Protein AF-0000000077902005 (afdb_homodimer)

Nearest PDB structures (foldseek):
  4v29-assembly1_B  TM=3.901E-01  e=1.962E+00  Arabidopsis thaliana
  5a4x-assembly1_A  TM=3.551E-01  e=2.544E+00  Arabidopsis thaliana
  5a50-assembly1_B  TM=3.238E-01  e=3.855E+00  Arabidopsis thaliana
  5a4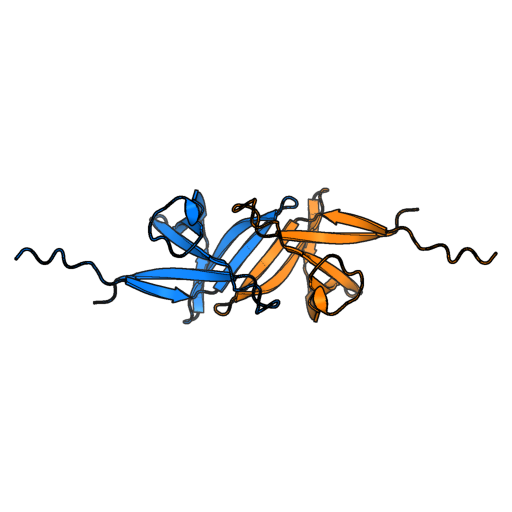x-assembly2_B  TM=3.303E-01  e=6.152E+00  Arabidopsis thaliana
  6wdt-assembly1_H  TM=2.778E-01  e=6.480E+00  Homo sapiens

Solvent-accessible surface area (backbone atoms only — not comparable to full-atom values): 10413 Å² total; per-residue (Å²): 132,83,71,75,71,69,75,45,61,40,80,43,56,22,25,36,35,29,37,28,36,50,82,5,44,68,44,73,42,30,42,30,44,89,86,65,55,68,44,60,41,79,38,78,77,46,77,45,49,27,91,73,39,87,91,42,86,24,31,36,32,34,29,27,44,92,87,37,82,43,65,41,31,39,26,74,44,57,84,88,42,76,70,28,66,29,31,34,31,36,73,40,81,50,132,131,82,71,75,71,69,75,45,61,42,81,44,56,23,25,36,35,28,36,28,35,50,84,5,45,68,44,75,43,31,42,31,42,89,88,64,56,67,45,62,41,78,40,77,76,45,77,43,51,27,91,74,40,88,91,42,86,24,31,36,33,34,31,26,44,92,87,36,82,43,66,39,31,39,27,74,41,57,83,87,42,77,71,29,66,29,31,35,31,35,74,40,80,50,132

Sequence (190 aa):
MNRNCRRKTEKVYVKVNSDFDATGYMQPRQITWGDGRTYPIEQVRDFRPANTIADMPGDCYTVMVKGQERHLFFEHSDPRFPSRFGRWFVEVETKMNRNCRRKTEKVYVKVNSDFDATGYMQPRQITWGDGRTYPIEQVRDFRPANTIADMPGDCYTVMVKGQERHLFFEHSDPRFPSRFGRWFVEVETK

Organism: NCBI:txid853

Structure (mmCIF, N/CA/C/O backbone):
data_AF-0000000077902005-model_v1
#
loop_
_entity.id
_entity.type
_entity.pdbx_description
1 polymer 'Minor capsid protein'
#
loop_
_atom_site.group_PDB
_atom_site.id
_atom_site.type_symbol
_atom_site.label_atom_id
_atom_site.label_alt_id
_atom_site.label_comp_id
_atom_site.label_asym_id
_atom_site.label_entity_id
_atom_site.label_seq_id
_atom_site.pdbx_PDB_ins_code
_atom_site.Cartn_x
_atom_site.Cartn_y
_atom_site.Cartn_z
_atom_site.occupancy
_atom_site.B_iso_or_equiv
_atom_site.auth_seq_id
_atom_site.auth_comp_id
_atom_site.auth_asym_id
_atom_site.auth_atom_id
_atom_site.pdbx_PDB_model_num
ATOM 1 N N . MET A 1 1 ? 8.688 40.969 19.906 1 39.03 1 MET A N 1
ATOM 2 C CA . MET A 1 1 ? 9.07 39.625 19.562 1 39.03 1 MET A CA 1
ATOM 3 C C . MET A 1 1 ? 7.852 38.812 19.125 1 39.03 1 MET A C 1
ATOM 5 O O . MET A 1 1 ? 7 38.469 19.953 1 39.03 1 MET A O 1
ATOM 9 N N . ASN A 1 2 ? 7.184 39.094 18.062 1 37.53 2 ASN A N 1
ATOM 10 C CA . ASN A 1 2 ? 6.082 38.344 17.469 1 37.53 2 ASN A CA 1
ATOM 11 C C . ASN A 1 2 ? 6.402 36.875 17.344 1 37.53 2 ASN A C 1
ATOM 13 O O . ASN A 1 2 ? 7.262 36.469 16.547 1 37.53 2 ASN A O 1
ATOM 17 N N . ARG A 1 3 ? 6.461 36.094 18.406 1 40.03 3 ARG A N 1
ATOM 18 C CA . ARG A 1 3 ? 6.594 34.625 18.344 1 40.03 3 ARG A CA 1
ATOM 19 C C . ARG A 1 3 ? 5.652 34.031 17.312 1 40.03 3 ARG A C 1
ATOM 21 O O . ARG A 1 3 ? 4.43 34.125 17.453 1 40.03 3 ARG A O 1
ATOM 28 N N . ASN A 1 4 ? 5.91 34.219 16.031 1 48.5 4 ASN A N 1
ATOM 29 C CA . ASN A 1 4 ? 5.273 33.312 15.086 1 48.5 4 ASN A CA 1
ATOM 30 C C . ASN A 1 4 ? 5.098 31.922 15.695 1 48.5 4 ASN A C 1
ATOM 32 O O . ASN A 1 4 ? 6.078 31.203 15.914 1 48.5 4 ASN A O 1
ATOM 36 N N . CYS A 1 5 ? 4.234 31.828 16.75 1 50.34 5 CYS A N 1
ATOM 37 C CA . CYS A 1 5 ? 3.906 30.578 17.406 1 50.34 5 CYS A CA 1
ATOM 38 C C . CYS A 1 5 ? 3.865 29.422 16.406 1 50.34 5 CYS A C 1
ATOM 40 O O . CYS A 1 5 ? 2.928 29.328 15.609 1 50.34 5 CYS A O 1
ATOM 42 N N . ARG A 1 6 ? 5.031 29.062 15.844 1 56.34 6 ARG A N 1
ATOM 43 C CA . ARG A 1 6 ? 5.051 27.875 15.008 1 56.34 6 ARG A CA 1
ATOM 44 C C . ARG A 1 6 ? 4.18 26.766 15.609 1 56.34 6 ARG A C 1
ATOM 46 O O . ARG A 1 6 ? 4.395 26.359 16.75 1 56.34 6 ARG A O 1
ATOM 53 N N . ARG A 1 7 ? 2.936 26.766 15.297 1 71.5 7 ARG A N 1
ATOM 54 C CA . ARG A 1 7 ? 2.072 25.656 15.695 1 71.5 7 ARG A CA 1
ATOM 55 C C . ARG A 1 7 ? 2.814 24.328 15.609 1 71.5 7 ARG A C 1
ATOM 57 O O . ARG A 1 7 ? 3.346 23.969 14.555 1 71.5 7 ARG A O 1
ATOM 64 N N . LYS A 1 8 ? 3.293 23.938 16.859 1 83.81 8 LYS A N 1
ATOM 65 C CA . LYS A 1 8 ? 3.982 22.656 16.922 1 83.81 8 LYS A CA 1
ATOM 66 C C . LYS A 1 8 ? 3.068 21.516 16.469 1 83.81 8 LYS A C 1
ATOM 68 O O . LYS A 1 8 ? 1.912 21.438 16.891 1 83.81 8 LYS A O 1
ATOM 73 N N . THR A 1 9 ? 3.365 20.891 15.477 1 87.44 9 THR A N 1
ATOM 74 C CA . THR A 1 9 ? 2.605 19.75 15 1 87.44 9 THR A CA 1
ATOM 75 C C . THR A 1 9 ? 3.311 18.438 15.367 1 87.44 9 THR A C 1
ATOM 77 O O . THR A 1 9 ? 4.52 18.438 15.609 1 87.44 9 THR A O 1
ATOM 80 N N . GLU A 1 10 ? 2.494 17.438 15.695 1 92.19 10 GLU A N 1
ATOM 81 C CA . GLU A 1 10 ? 3.004 16.094 15.945 1 92.19 10 GLU A CA 1
ATOM 82 C C . GLU A 1 10 ? 2.482 15.102 14.898 1 92.19 10 GLU A C 1
ATOM 84 O O . GLU A 1 10 ? 1.345 15.219 14.445 1 92.19 10 GLU A O 1
ATOM 89 N N . LYS A 1 11 ? 3.381 14.211 14.602 1 93.06 11 LYS A N 1
ATOM 90 C CA . LYS A 1 11 ? 2.988 13.141 13.695 1 93.06 11 LYS A CA 1
ATOM 91 C C . LYS A 1 11 ? 2.15 12.086 14.414 1 93.06 11 LYS A C 1
ATOM 93 O O . LYS A 1 11 ? 2.518 11.633 15.5 1 93.06 11 LYS A O 1
ATOM 98 N N . VAL A 1 12 ? 1.019 11.789 13.875 1 95.94 12 VAL A N 1
ATOM 99 C CA . VAL A 1 12 ? 0.218 10.656 14.336 1 95.94 12 VAL A CA 1
ATOM 100 C C . VAL A 1 12 ? 0.141 9.594 13.25 1 95.94 12 VAL A C 1
ATOM 102 O O . VAL A 1 12 ? -0.451 9.82 12.188 1 95.94 12 VAL A O 1
ATOM 105 N N . TYR A 1 13 ? 0.76 8.445 13.555 1 96.56 13 TYR A N 1
ATOM 106 C CA . TYR A 1 13 ? 0.729 7.34 12.609 1 96.56 13 TYR A CA 1
ATOM 107 C C . TYR A 1 13 ? -0.628 6.645 12.625 1 96.56 13 TYR A C 1
ATOM 109 O O . TYR A 1 13 ? -1.185 6.379 13.688 1 96.56 13 TYR A O 1
ATOM 117 N N . VAL A 1 14 ? -1.132 6.363 11.453 1 98.38 14 VAL A N 1
ATOM 118 C CA . VAL A 1 14 ? -2.494 5.859 11.312 1 98.38 14 VAL A CA 1
ATOM 119 C C . VAL A 1 14 ? -2.5 4.645 10.383 1 98.38 14 VAL A C 1
ATOM 121 O O . VAL A 1 14 ? -1.581 4.461 9.586 1 98.38 14 VAL A O 1
ATOM 124 N N . LYS A 1 15 ? -3.457 3.807 10.562 1 98.56 15 LYS A N 1
ATOM 125 C CA . LYS A 1 15 ? -3.756 2.754 9.602 1 98.56 15 LYS A CA 1
ATOM 126 C C . LYS A 1 15 ? -4.453 3.32 8.367 1 98.56 15 LYS A C 1
ATOM 128 O O . LYS A 1 15 ? -5.371 4.133 8.484 1 98.56 15 LYS A O 1
ATOM 133 N N . VAL A 1 16 ? -4.039 2.9 7.176 1 98.69 16 VAL A N 1
ATOM 134 C CA . VAL A 1 16 ? -4.664 3.373 5.945 1 98.69 16 VAL A CA 1
ATOM 135 C C . VAL A 1 16 ? -4.918 2.195 5.008 1 98.69 16 VAL A C 1
ATOM 137 O O . VAL A 1 16 ? -4.023 1.382 4.766 1 98.69 16 VAL A O 1
ATOM 140 N N . ASN A 1 17 ? -6.176 2.061 4.582 1 98.75 17 ASN A N 1
ATOM 141 C CA . ASN A 1 17 ? -6.52 1.206 3.453 1 98.75 17 ASN A CA 1
ATOM 142 C C . ASN A 1 17 ? -6.199 1.881 2.123 1 98.75 17 ASN A C 1
ATOM 144 O O . ASN A 1 17 ? -6.555 3.041 1.909 1 98.75 17 ASN A O 1
ATOM 148 N N . SER A 1 18 ? -5.547 1.181 1.231 1 98.06 18 SER A N 1
ATOM 149 C CA . SER A 1 18 ? -5.082 1.794 -0.009 1 98.06 18 SER A CA 1
ATOM 150 C C . SER A 1 18 ? -5.223 0.835 -1.187 1 98.06 18 SER A C 1
ATOM 152 O O . SER A 1 18 ? -5.039 -0.374 -1.034 1 98.06 18 SER A O 1
ATOM 154 N N . ASP A 1 19 ? -5.414 1.369 -2.389 1 97.5 19 ASP A N 1
ATOM 155 C CA . ASP A 1 19 ? -5.375 0.625 -3.645 1 97.5 19 ASP A CA 1
ATOM 156 C C . ASP A 1 19 ? -4.043 0.834 -4.363 1 97.5 19 ASP A C 1
ATOM 158 O O . ASP A 1 19 ? -3.555 1.962 -4.461 1 97.5 19 ASP A O 1
ATOM 162 N N . PHE A 1 20 ? -3.463 -0.222 -4.797 1 96.56 20 PHE A N 1
ATOM 163 C CA . PHE A 1 20 ? -2.424 -0.198 -5.82 1 96.56 20 PHE A CA 1
ATOM 164 C C . PHE A 1 20 ? -2.986 -0.618 -7.172 1 96.56 20 PHE A C 1
ATOM 166 O O . PHE A 1 20 ? -3.506 -1.726 -7.316 1 96.56 20 PHE A O 1
ATOM 173 N N . ASP A 1 21 ? -2.811 0.227 -8.094 1 96.19 21 ASP A N 1
ATOM 174 C CA . ASP A 1 21 ? -3.205 -0.256 -9.406 1 96.19 21 ASP A CA 1
ATOM 175 C C . ASP A 1 21 ? -2.08 -1.058 -10.062 1 96.19 21 ASP A C 1
ATOM 177 O O . ASP A 1 21 ? -1.025 -1.259 -9.453 1 96.19 21 ASP A O 1
ATOM 181 N N . ALA A 1 22 ? -2.326 -1.5 -11.219 1 95.38 22 ALA A N 1
ATOM 182 C CA . ALA A 1 22 ? -1.374 -2.414 -11.844 1 95.38 22 ALA A CA 1
ATOM 183 C C . ALA A 1 22 ? -0.061 -1.706 -12.164 1 95.38 22 ALA A C 1
ATOM 185 O O . ALA A 1 22 ? 0.958 -2.355 -12.414 1 95.38 22 ALA A O 1
ATOM 186 N N . THR A 1 23 ? -0.046 -0.377 -12.211 1 90.81 23 THR A N 1
ATOM 187 C CA . THR A 1 23 ? 1.171 0.372 -12.5 1 90.81 23 THR A CA 1
ATOM 188 C C . THR A 1 23 ? 1.936 0.687 -11.219 1 90.81 23 THR A C 1
ATOM 190 O O . THR A 1 23 ? 3.082 1.139 -11.273 1 90.81 23 THR A O 1
ATOM 193 N N . GLY A 1 24 ? 1.27 0.459 -10.078 1 91.12 24 GLY A N 1
ATOM 194 C CA . GLY A 1 24 ? 1.926 0.735 -8.812 1 91.12 24 GLY A CA 1
ATOM 195 C C . GLY A 1 24 ? 1.512 2.061 -8.203 1 91.12 24 GLY A C 1
ATOM 196 O O . GLY A 1 24 ? 2.037 2.463 -7.16 1 91.12 24 GLY A O 1
ATOM 197 N N . TYR A 1 25 ? 0.639 2.771 -8.93 1 90.31 25 TYR A N 1
ATOM 198 C CA . TYR A 1 25 ? 0.088 3.982 -8.328 1 90.31 25 TYR A CA 1
ATOM 199 C C . TYR A 1 25 ? -0.752 3.648 -7.102 1 90.31 25 TYR A C 1
ATOM 201 O O . TYR A 1 25 ? -1.607 2.762 -7.152 1 90.31 25 TYR A O 1
ATOM 209 N N . MET A 1 26 ? -0.43 4.277 -6.008 1 93.94 26 MET A N 1
ATOM 210 C CA . MET A 1 26 ? -1.084 4.051 -4.719 1 93.94 26 MET A CA 1
ATOM 211 C C . MET A 1 26 ? -2.137 5.117 -4.445 1 93.94 26 MET A C 1
ATOM 213 O O . MET A 1 26 ? -1.864 6.312 -4.586 1 93.94 26 MET A O 1
ATOM 217 N N . GLN A 1 27 ? -3.352 4.68 -4.078 1 96 27 GLN A N 1
ATOM 218 C CA . GLN A 1 27 ? -4.441 5.586 -3.732 1 96 27 GLN A CA 1
ATOM 219 C C . GLN A 1 27 ? -5.043 5.23 -2.373 1 96 27 GLN A C 1
ATOM 221 O O . GLN A 1 27 ? -5.723 4.215 -2.234 1 96 27 GLN A O 1
ATOM 226 N N . PRO A 1 28 ? -4.844 6.066 -1.375 1 97.94 28 PRO A N 1
ATOM 227 C CA . PRO A 1 28 ? -5.492 5.809 -0.087 1 97.94 28 PRO A CA 1
ATOM 228 C C . PRO A 1 28 ? -7.012 5.934 -0.154 1 97.94 28 PRO A C 1
ATOM 230 O O . PRO A 1 28 ? -7.531 6.789 -0.876 1 97.94 28 PRO A O 1
ATOM 233 N N . ARG A 1 29 ? -7.715 5.102 0.684 1 98.62 29 ARG A N 1
ATOM 234 C CA . ARG A 1 29 ? -9.172 5.027 0.578 1 98.62 29 ARG A CA 1
ATOM 235 C C . ARG A 1 29 ? -9.828 5.25 1.935 1 98.62 29 ARG A C 1
ATOM 237 O O . ARG A 1 29 ? -10.977 5.699 2.008 1 98.62 29 ARG A O 1
ATOM 244 N N . GLN A 1 30 ? -9.148 4.93 2.982 1 98.75 30 GLN A N 1
ATOM 245 C CA . GLN A 1 30 ? -9.727 5.008 4.32 1 98.75 30 GLN A CA 1
ATOM 246 C C . GLN A 1 30 ? -8.641 5.176 5.379 1 98.75 30 GLN A C 1
ATOM 248 O O . GLN A 1 30 ? -7.594 4.531 5.309 1 98.75 30 GLN A O 1
ATOM 253 N N . ILE A 1 31 ? -8.914 5.953 6.367 1 98.69 31 ILE A N 1
ATOM 254 C CA . ILE A 1 31 ? -8.008 6.191 7.484 1 98.69 31 ILE A CA 1
ATOM 255 C C . ILE A 1 31 ? -8.609 5.633 8.773 1 98.69 31 ILE A C 1
ATOM 257 O O . ILE A 1 31 ? -9.789 5.852 9.055 1 98.69 31 ILE A O 1
ATOM 261 N N . THR A 1 32 ? -7.871 4.949 9.539 1 98.62 32 THR A N 1
ATOM 262 C CA . THR A 1 32 ? -8.25 4.484 10.867 1 98.62 32 THR A CA 1
ATOM 263 C C . THR A 1 32 ? -7.246 4.945 11.914 1 98.62 32 THR A C 1
ATOM 265 O O . THR A 1 32 ? -6.055 4.637 11.812 1 98.62 32 THR A O 1
ATOM 268 N N . TRP A 1 33 ? -7.734 5.621 12.891 1 97.38 33 TRP A N 1
ATOM 269 C CA . TRP A 1 33 ? -6.891 6.121 13.969 1 97.38 33 TRP A CA 1
ATOM 270 C C . TRP A 1 33 ? -6.688 5.051 15.039 1 97.38 33 TRP A C 1
ATOM 272 O O . TRP A 1 33 ? -7.402 4.047 15.062 1 97.38 33 TRP A O 1
ATOM 282 N N . GLY A 1 34 ? -5.688 5.281 15.875 1 96.06 34 GLY A N 1
ATOM 283 C CA . GLY A 1 34 ? -5.352 4.34 16.938 1 96.06 34 GLY A CA 1
ATOM 284 C C . GLY A 1 34 ? -6.508 4.059 17.875 1 96.06 34 GLY A C 1
ATOM 285 O O . GLY A 1 34 ? -6.582 2.98 18.469 1 96.06 34 GLY A O 1
ATOM 286 N N . ASP A 1 35 ? -7.398 4.988 17.969 1 96.12 35 ASP A N 1
ATOM 287 C CA . ASP A 1 35 ? -8.531 4.805 18.875 1 96.12 35 ASP A CA 1
ATOM 288 C C . ASP A 1 35 ? -9.68 4.078 18.172 1 96.12 35 ASP A C 1
ATOM 290 O O . ASP A 1 35 ? -10.75 3.908 18.766 1 96.12 35 ASP A O 1
ATOM 294 N N . GLY A 1 36 ? -9.508 3.721 16.938 1 95.75 36 GLY A N 1
ATOM 295 C CA . GLY A 1 36 ? -10.492 2.916 16.234 1 95.75 36 GLY A CA 1
ATOM 296 C C . GLY A 1 36 ? -11.391 3.734 15.328 1 95.75 36 GLY A C 1
ATOM 297 O O . GLY A 1 36 ? -12.141 3.18 14.516 1 95.75 36 GLY A O 1
ATOM 298 N N . ARG A 1 37 ? -11.367 5.094 15.422 1 97 37 ARG A N 1
ATOM 299 C CA . ARG A 1 37 ? -12.148 5.918 14.5 1 97 37 ARG A CA 1
ATOM 300 C C . ARG A 1 37 ? -11.703 5.695 13.055 1 97 37 ARG A C 1
ATOM 302 O O . ARG A 1 37 ? -10.508 5.641 12.766 1 97 37 ARG A O 1
ATOM 309 N N . THR A 1 38 ? -12.625 5.523 12.234 1 98.12 38 THR A N 1
ATOM 310 C CA . THR A 1 38 ? -12.352 5.27 10.82 1 98.12 38 THR A CA 1
ATOM 311 C C . THR A 1 38 ? -13.109 6.258 9.938 1 98.12 38 THR A C 1
ATOM 313 O O . THR A 1 38 ? -14.289 6.539 10.188 1 98.12 38 THR A O 1
ATOM 316 N N . TYR A 1 39 ? -12.492 6.754 8.922 1 98.38 39 TYR A N 1
ATOM 317 C CA . TYR A 1 39 ? -13.094 7.707 7.992 1 98.38 39 TYR A CA 1
ATOM 318 C C . TYR A 1 39 ? -12.773 7.34 6.551 1 98.38 39 TYR A C 1
ATOM 320 O O . TYR A 1 39 ? -11.609 7.133 6.203 1 98.38 39 TYR A O 1
ATOM 328 N N . PRO A 1 40 ? -13.781 7.297 5.75 1 98.56 40 PRO A N 1
ATOM 329 C CA . PRO A 1 40 ? -13.5 7.16 4.32 1 98.56 40 PRO A CA 1
ATOM 330 C C . PRO A 1 40 ? -12.852 8.406 3.725 1 98.56 40 PRO A C 1
ATOM 332 O O . PRO A 1 40 ? -13.141 9.523 4.152 1 98.56 40 PRO A O 1
ATOM 335 N N . ILE A 1 41 ? -11.93 8.188 2.822 1 98.56 41 ILE A N 1
ATOM 336 C CA . ILE A 1 41 ? -11.422 9.266 1.983 1 98.56 41 ILE A CA 1
ATOM 337 C C . ILE A 1 41 ? -12.32 9.438 0.761 1 98.56 41 ILE A C 1
ATOM 339 O O . ILE A 1 41 ? -12.336 8.586 -0.132 1 98.56 41 ILE A O 1
ATOM 343 N N . GLU A 1 42 ? -12.984 10.461 0.768 1 98.31 42 GLU A N 1
ATOM 344 C CA . GLU A 1 42 ? -13.977 10.688 -0.285 1 98.31 42 GLU A CA 1
ATOM 345 C C . GLU A 1 42 ? -13.297 10.93 -1.631 1 98.31 42 GLU A C 1
ATOM 347 O O . GLU A 1 42 ? -13.805 10.516 -2.672 1 98.31 42 GLU A O 1
ATOM 352 N N . GLN A 1 43 ? -12.203 11.68 -1.562 1 97.69 43 GLN A N 1
ATOM 353 C CA . GLN A 1 43 ? -11.469 12.031 -2.771 1 97.69 43 GLN A CA 1
ATOM 354 C C . GLN A 1 43 ? -9.992 12.281 -2.465 1 97.69 43 GLN A C 1
ATOM 356 O O . GLN A 1 43 ? -9.664 12.906 -1.452 1 97.69 43 GLN A O 1
ATOM 361 N N . VAL A 1 44 ? -9.102 11.734 -3.326 1 97.06 44 VAL A N 1
ATOM 362 C CA . VAL A 1 44 ? -7.711 12.195 -3.359 1 97.06 44 VAL A CA 1
ATOM 363 C C . VAL A 1 44 ? -7.574 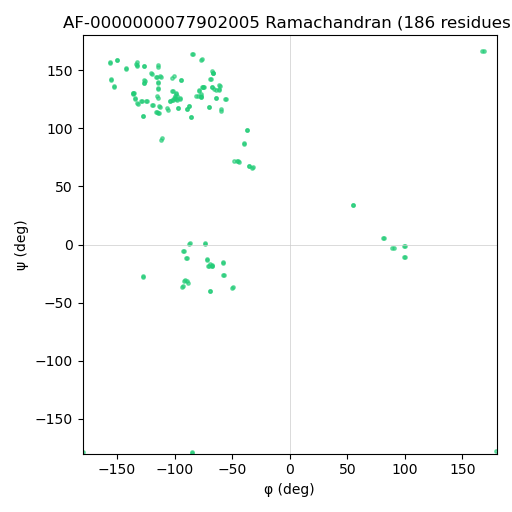13.352 -4.344 1 97.06 44 VAL A C 1
ATOM 365 O O . VAL A 1 44 ? -7.691 13.164 -5.559 1 97.06 44 VAL A O 1
ATOM 368 N N . ARG A 1 45 ? -7.238 14.484 -3.9 1 96.44 45 ARG A N 1
ATOM 369 C CA . ARG A 1 45 ? -7.27 15.695 -4.711 1 96.44 45 ARG A CA 1
ATOM 370 C C . ARG A 1 45 ? -5.922 15.953 -5.375 1 96.44 45 ARG A C 1
ATOM 372 O O . ARG A 1 45 ? -5.859 16.484 -6.484 1 96.44 45 ARG A O 1
ATOM 379 N N . ASP A 1 46 ? -4.887 15.648 -4.691 1 93.5 46 ASP A N 1
ATOM 380 C CA . ASP A 1 46 ? -3.549 15.969 -5.18 1 93.5 46 ASP A CA 1
ATOM 381 C C . ASP A 1 46 ? -2.504 15.047 -4.555 1 93.5 46 ASP A C 1
ATOM 383 O O . ASP A 1 46 ? -2.756 14.422 -3.523 1 93.5 46 ASP A O 1
ATOM 387 N N . PHE A 1 47 ? -1.443 14.938 -5.215 1 91.94 47 PHE A N 1
ATOM 388 C CA . PHE A 1 47 ? -0.282 14.18 -4.758 1 91.94 47 PHE A CA 1
ATOM 389 C C . PHE A 1 47 ? 1.004 14.961 -5.016 1 91.94 47 PHE A C 1
ATOM 391 O O . PHE A 1 47 ? 1.232 15.438 -6.129 1 91.94 47 PHE A O 1
ATOM 398 N N . ARG A 1 48 ? 1.862 15.102 -3.994 1 88.81 48 ARG A N 1
ATOM 399 C CA . ARG A 1 48 ? 3.166 15.742 -4.117 1 88.81 48 ARG A CA 1
ATOM 400 C C . ARG A 1 48 ? 4.258 14.891 -3.477 1 88.81 48 ARG A C 1
ATOM 402 O O . ARG A 1 48 ? 4.234 14.648 -2.27 1 88.81 48 ARG A O 1
ATOM 409 N N . PRO A 1 49 ? 5.203 14.539 -4.27 1 85 49 PRO A N 1
ATOM 410 C CA . PRO A 1 49 ? 6.305 13.766 -3.699 1 85 49 PRO A CA 1
ATOM 411 C C . PRO A 1 49 ? 7.141 14.57 -2.709 1 85 49 PRO A C 1
ATOM 413 O O . PRO A 1 49 ? 7.188 15.805 -2.793 1 85 49 PRO A O 1
ATOM 416 N N . ALA A 1 50 ? 7.703 13.914 -1.674 1 75.56 50 ALA A N 1
ATOM 417 C CA . ALA A 1 50 ? 8.516 14.516 -0.62 1 75.56 50 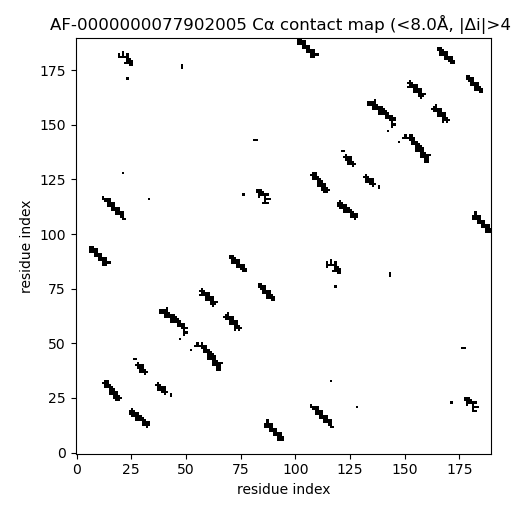ALA A CA 1
ATOM 418 C C . ALA A 1 50 ? 9.609 15.398 -1.209 1 75.56 50 ALA A C 1
ATOM 420 O O . ALA A 1 50 ? 9.938 16.453 -0.644 1 75.56 50 ALA A O 1
ATOM 421 N N . ASN A 1 51 ? 10.18 15.023 -2.312 1 70.06 51 ASN A N 1
ATOM 422 C CA . ASN A 1 51 ? 11.312 15.773 -2.852 1 70.06 51 ASN A CA 1
ATOM 423 C C . ASN A 1 51 ? 10.875 17.109 -3.424 1 70.06 51 ASN A C 1
ATOM 425 O O . ASN A 1 51 ? 11.703 17.969 -3.73 1 70.06 51 ASN A O 1
ATOM 429 N N . THR A 1 52 ? 9.609 17.266 -3.588 1 67.62 52 THR A N 1
ATOM 430 C CA . THR A 1 52 ? 9.133 18.5 -4.211 1 67.62 52 THR A CA 1
ATOM 431 C C . THR A 1 52 ? 8.836 19.562 -3.158 1 67.62 52 THR A C 1
ATOM 433 O O . THR A 1 52 ? 8.852 20.75 -3.453 1 67.62 52 THR A O 1
ATOM 436 N N . ILE A 1 53 ? 8.445 19.203 -2.016 1 59.78 53 ILE A N 1
ATOM 437 C CA . ILE A 1 53 ? 8.102 20.172 -0.978 1 59.78 53 ILE A CA 1
ATOM 438 C C . ILE A 1 53 ? 9.188 20.188 0.095 1 59.78 53 ILE A C 1
ATOM 440 O O . ILE A 1 53 ? 9.469 19.156 0.719 1 59.78 53 ILE A O 1
ATOM 444 N N . ALA A 1 54 ? 9.766 21.328 0.188 1 62.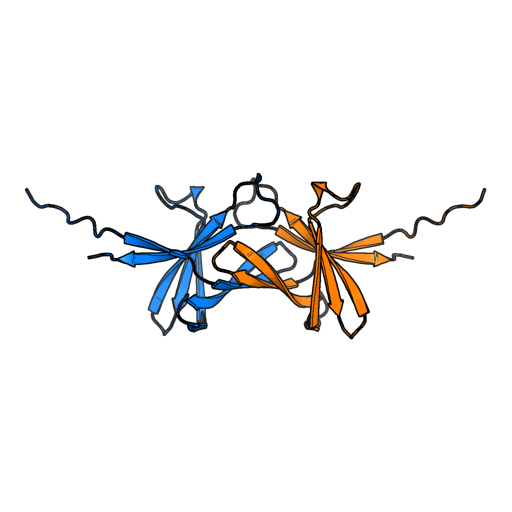09 54 ALA A N 1
ATOM 445 C CA . ALA A 1 54 ? 10.75 21.5 1.248 1 62.09 54 ALA A CA 1
ATOM 446 C C . ALA A 1 54 ? 10.156 21.188 2.615 1 62.09 54 ALA A C 1
ATOM 448 O O . ALA A 1 54 ? 8.992 21.5 2.879 1 62.09 54 ALA A O 1
ATOM 449 N N . ASP A 1 55 ? 10.805 20.25 3.373 1 62.22 55 ASP A N 1
ATOM 450 C CA . ASP A 1 55 ? 10.5 20.031 4.781 1 62.22 55 ASP A CA 1
ATOM 451 C C . ASP A 1 55 ? 9.406 18.969 4.945 1 62.22 55 ASP A C 1
ATOM 453 O O . ASP A 1 55 ? 8.852 18.812 6.035 1 62.22 55 ASP A O 1
ATOM 457 N N . MET A 1 56 ? 8.945 18.547 3.719 1 62.72 56 MET A N 1
ATOM 458 C CA . MET A 1 56 ? 7.906 17.531 3.912 1 62.72 56 MET A CA 1
ATOM 459 C C . MET A 1 56 ? 8.516 16.172 4.219 1 62.72 56 MET A C 1
ATOM 461 O O . MET A 1 56 ? 9.438 15.734 3.523 1 62.72 56 MET A O 1
ATOM 465 N N . PRO A 1 57 ? 8.039 15.648 5.258 1 67.75 57 PRO A N 1
ATOM 466 C CA . PRO A 1 57 ? 8.648 14.43 5.789 1 67.75 57 PRO A CA 1
ATOM 467 C C . PRO A 1 57 ? 8.336 13.195 4.945 1 67.75 57 PRO A C 1
ATOM 469 O O . PRO A 1 57 ? 8.852 12.109 5.215 1 67.75 57 PRO A O 1
ATOM 472 N N . GLY A 1 58 ? 7.562 13.375 3.83 1 81.06 58 GLY A N 1
ATOM 473 C CA . GLY A 1 58 ? 7.141 12.258 2.996 1 81.06 58 GLY A CA 1
ATOM 474 C C . GLY A 1 58 ? 6.266 12.688 1.832 1 81.06 58 GLY A C 1
ATOM 475 O O . GLY A 1 58 ? 6.137 13.875 1.546 1 81.06 58 GLY A O 1
ATOM 476 N N . ASP A 1 59 ? 5.836 11.734 1.089 1 90.5 59 ASP A N 1
ATOM 477 C CA . ASP A 1 59 ? 4.855 12.023 0.044 1 90.5 59 ASP A CA 1
ATOM 478 C C . ASP A 1 59 ? 3.568 12.586 0.639 1 90.5 59 ASP A C 1
ATOM 480 O O . ASP A 1 59 ? 3.096 12.109 1.672 1 90.5 59 ASP A O 1
ATOM 484 N N . CYS A 1 60 ? 3.062 13.562 0.038 1 93.06 60 CYS A N 1
ATOM 485 C CA . CYS A 1 60 ? 1.891 14.25 0.572 1 93.06 60 CYS A CA 1
ATOM 486 C C . CYS A 1 60 ? 0.678 14.039 -0.327 1 93.06 60 CYS A C 1
ATOM 488 O O . CYS A 1 60 ? 0.703 14.398 -1.505 1 93.06 60 CYS A O 1
ATOM 490 N N . TYR A 1 61 ? -0.336 13.43 0.206 1 94.56 61 TYR A N 1
ATOM 491 C CA . TYR A 1 61 ? -1.645 13.336 -0.433 1 94.56 61 TYR A CA 1
ATOM 492 C C . TYR A 1 61 ? -2.604 14.375 0.136 1 94.56 61 TYR A C 1
ATOM 494 O O . TYR A 1 61 ? -2.787 14.461 1.353 1 94.56 61 TYR A O 1
ATOM 502 N N . THR A 1 62 ? -3.16 15.133 -0.696 1 96.25 62 THR A N 1
ATOM 503 C CA . THR A 1 62 ? -4.293 15.961 -0.293 1 96.25 62 THR A CA 1
ATOM 504 C C . THR A 1 62 ? -5.605 15.203 -0.45 1 96.25 62 THR A C 1
ATOM 506 O O . THR A 1 62 ? -5.957 14.789 -1.556 1 96.25 62 THR A O 1
ATOM 509 N N . VAL A 1 63 ? -6.277 15.047 0.668 1 97.88 63 VAL A N 1
ATOM 510 C CA . VAL A 1 63 ? -7.457 14.195 0.637 1 97.88 63 VAL A CA 1
ATOM 511 C C . VAL A 1 63 ? -8.656 14.945 1.202 1 97.88 63 VAL A C 1
ATOM 513 O O . VAL A 1 63 ? -8.5 15.891 1.985 1 97.88 63 VAL A O 1
ATOM 516 N N . MET A 1 64 ? -9.859 14.516 0.721 1 98.19 64 MET A N 1
ATOM 517 C CA . MET A 1 64 ? -11.117 14.977 1.301 1 98.19 64 MET A CA 1
ATOM 518 C C . MET A 1 64 ? -11.656 13.969 2.312 1 98.19 64 MET A C 1
ATOM 520 O O . MET A 1 64 ? -11.945 12.828 1.96 1 98.19 64 MET A O 1
ATOM 524 N N . VAL A 1 65 ? -11.75 14.406 3.531 1 97.5 65 VAL A N 1
ATOM 525 C CA . VAL A 1 65 ? -12.305 13.617 4.625 1 97.5 65 VAL A CA 1
ATOM 526 C C . VAL A 1 65 ? -13.375 14.422 5.352 1 97.5 65 VAL A C 1
ATOM 528 O O . VAL A 1 65 ? -13.125 15.539 5.805 1 97.5 65 VAL A O 1
ATOM 531 N N . LYS A 1 66 ? -14.562 13.867 5.43 1 97.06 66 LYS A N 1
ATOM 532 C CA . LYS A 1 66 ? -15.695 14.555 6.035 1 97.06 66 LYS A CA 1
ATOM 533 C C . LYS A 1 66 ? -15.93 15.914 5.375 1 97.06 66 LYS A C 1
ATOM 535 O O . LYS A 1 66 ? -16.234 16.906 6.055 1 97.06 66 LYS A O 1
ATOM 540 N N . GLY A 1 67 ? -15.664 15.945 4.156 1 96.12 67 GLY A N 1
ATOM 541 C CA . GLY A 1 67 ? -15.938 17.141 3.377 1 96.12 67 GLY A CA 1
ATOM 542 C C . GLY A 1 67 ? -14.859 18.203 3.514 1 96.12 67 GLY A C 1
ATOM 543 O O . GLY A 1 67 ? -15.008 19.312 3.004 1 96.12 67 GLY A O 1
ATOM 544 N N . GLN A 1 68 ? -13.781 17.891 4.211 1 96.81 68 GLN A N 1
ATOM 545 C CA . GLN A 1 68 ? -12.711 18.859 4.434 1 96.81 68 GLN A CA 1
ATOM 546 C C . GLN A 1 68 ? -11.391 18.375 3.854 1 96.81 68 GLN A C 1
ATOM 548 O O . GLN A 1 68 ? -11.102 17.172 3.896 1 96.81 68 GLN A O 1
ATOM 553 N N . GLU A 1 69 ? -10.586 19.281 3.389 1 95.81 69 GLU A N 1
ATOM 554 C CA . GLU A 1 69 ? -9.258 18.953 2.879 1 95.81 69 GLU A CA 1
ATOM 555 C C . GLU A 1 69 ? -8.273 18.703 4.02 1 95.81 69 GLU A C 1
ATOM 557 O O . GLU A 1 69 ? -8.203 19.484 4.969 1 95.81 69 GLU A O 1
ATOM 562 N N . ARG A 1 70 ? -7.633 17.641 3.973 1 95.25 70 ARG A N 1
ATOM 563 C CA . ARG A 1 70 ? -6.582 17.281 4.918 1 95.25 70 ARG A CA 1
ATOM 564 C C . ARG A 1 70 ? -5.348 16.766 4.188 1 95.25 70 ARG A C 1
ATOM 566 O O . ARG A 1 70 ? -5.434 16.328 3.035 1 95.25 70 ARG A O 1
ATOM 573 N N . HIS A 1 71 ? -4.23 16.875 4.871 1 94.88 71 HIS A N 1
ATOM 574 C CA . HIS A 1 71 ? -3.01 16.281 4.34 1 94.88 71 HIS A CA 1
ATOM 575 C C . HIS A 1 71 ? -2.719 14.938 4.992 1 94.88 71 HIS A C 1
ATOM 577 O O . HIS A 1 71 ? -2.773 14.805 6.219 1 94.88 71 HIS A O 1
ATOM 583 N N . LEU A 1 72 ? -2.52 13.977 4.199 1 96.12 72 LEU A N 1
ATOM 584 C CA . LEU A 1 72 ? -2.09 12.625 4.566 1 96.12 72 LEU A CA 1
ATOM 585 C C . LEU A 1 72 ? -0.704 12.328 4.008 1 96.12 72 LEU A C 1
ATOM 587 O O . LEU A 1 72 ? -0.48 12.438 2.801 1 96.12 72 LEU A O 1
ATOM 591 N N . PHE A 1 73 ? 0.159 11.93 4.848 1 94.5 73 PHE A N 1
ATOM 592 C CA . PHE A 1 73 ? 1.547 11.758 4.434 1 94.5 73 PHE A CA 1
ATOM 593 C C . PHE A 1 73 ? 1.94 10.289 4.43 1 94.5 73 PHE A C 1
ATOM 595 O O . PHE A 1 73 ? 1.44 9.508 5.238 1 94.5 73 PHE A O 1
ATOM 602 N N . PHE A 1 74 ? 2.76 9.969 3.479 1 93.25 74 PHE A N 1
ATOM 603 C CA . PHE A 1 74 ? 3.363 8.648 3.404 1 93.25 74 PHE A CA 1
ATOM 604 C C . PHE A 1 74 ? 4.883 8.734 3.498 1 93.25 74 PHE A C 1
ATOM 606 O O . PHE A 1 74 ? 5.523 9.375 2.662 1 93.25 74 PHE A O 1
ATOM 613 N N . GLU A 1 75 ? 5.395 8.102 4.5 1 89.31 75 GLU A N 1
ATOM 614 C CA . GLU A 1 75 ? 6.844 8.07 4.684 1 89.31 75 GLU A CA 1
ATOM 615 C C . GLU A 1 75 ? 7.426 6.719 4.285 1 89.31 75 GLU A C 1
ATOM 617 O O . GLU A 1 75 ? 7.039 5.684 4.84 1 89.31 75 GLU A O 1
ATOM 622 N N . HIS A 1 76 ? 8.336 6.781 3.404 1 84.19 76 HIS A N 1
ATOM 623 C CA . HIS A 1 76 ? 8.977 5.551 2.963 1 84.19 76 HIS A CA 1
ATOM 624 C C . HIS A 1 76 ? 9.812 4.93 4.082 1 84.19 76 HIS A C 1
ATOM 626 O O . HIS A 1 76 ? 10.461 5.648 4.844 1 84.19 76 HIS A O 1
ATOM 632 N N . SER A 1 77 ? 9.633 3.682 4.172 1 78.88 77 SER A N 1
ATOM 633 C CA . SER A 1 77 ? 10.438 3.008 5.188 1 78.88 77 SER A CA 1
ATOM 634 C C . SER A 1 77 ? 11.875 2.83 4.723 1 78.88 77 SER A C 1
ATOM 636 O O . SER A 1 77 ? 12.164 2.938 3.529 1 78.88 77 SER A O 1
ATOM 638 N N . ASP A 1 78 ? 12.672 2.635 5.754 1 70.62 78 ASP A N 1
ATOM 639 C CA . ASP A 1 78 ? 14.078 2.334 5.52 1 70.62 78 ASP A CA 1
ATOM 640 C C . ASP A 1 78 ? 14.242 0.984 4.824 1 70.62 78 ASP A C 1
ATOM 642 O O . ASP A 1 78 ? 13.602 0.002 5.203 1 70.62 78 ASP A O 1
ATOM 646 N N . PRO A 1 79 ? 15.062 0.938 3.809 1 67.06 79 PRO A N 1
ATOM 647 C CA . PRO A 1 79 ? 15.266 -0.323 3.092 1 67.06 79 PRO A CA 1
ATOM 648 C C . PRO A 1 79 ? 15.766 -1.443 3.998 1 67.06 79 PRO A C 1
ATOM 650 O O . PRO A 1 79 ? 15.688 -2.619 3.633 1 67.06 79 PRO A O 1
ATOM 653 N N . ARG A 1 80 ? 16.266 -0.993 5.203 1 69.75 80 ARG A N 1
ATOM 654 C CA . ARG A 1 80 ? 16.781 -1.987 6.133 1 69.75 80 ARG A CA 1
ATOM 655 C C . ARG A 1 80 ? 15.664 -2.832 6.727 1 69.75 80 ARG A C 1
ATOM 657 O O . ARG A 1 80 ? 15.914 -3.902 7.285 1 69.75 80 ARG A O 1
ATOM 664 N N . PHE A 1 81 ? 14.477 -2.422 6.672 1 72.06 81 PHE A N 1
ATOM 665 C CA . PHE A 1 81 ? 13.336 -3.16 7.199 1 72.06 81 PHE A CA 1
ATOM 666 C C . PHE A 1 81 ? 12.43 -3.635 6.066 1 72.06 81 PHE A C 1
ATOM 668 O O . PHE A 1 81 ? 11.5 -2.93 5.672 1 72.06 81 PHE A O 1
ATOM 675 N N . PRO A 1 82 ? 12.617 -4.758 5.527 1 68.12 82 PRO A N 1
ATOM 676 C CA . PRO A 1 82 ? 11.938 -5.227 4.316 1 68.12 82 PRO A CA 1
ATOM 677 C C . PRO A 1 82 ? 10.445 -5.469 4.523 1 68.12 82 PRO A C 1
ATOM 679 O O . PRO A 1 82 ? 9.672 -5.449 3.564 1 68.12 82 PRO A O 1
ATOM 682 N N . SER A 1 83 ? 10.023 -5.582 5.746 1 73.88 83 SER A N 1
ATOM 683 C CA . SER A 1 83 ? 8.617 -5.887 5.984 1 73.88 83 SER A CA 1
ATOM 684 C C . SER A 1 83 ? 7.793 -4.613 6.148 1 73.88 83 SER A C 1
ATOM 686 O O . SER A 1 83 ? 6.566 -4.668 6.258 1 73.88 83 SER A O 1
ATOM 688 N N . ARG A 1 84 ? 8.516 -3.52 6.156 1 79.31 84 ARG A N 1
ATOM 689 C CA . ARG A 1 84 ? 7.848 -2.232 6.312 1 79.31 84 ARG A CA 1
ATOM 690 C C . ARG A 1 84 ? 8.023 -1.37 5.066 1 79.31 84 ARG A C 1
ATOM 692 O O . ARG A 1 84 ? 9.125 -0.917 4.77 1 79.31 84 ARG A O 1
ATOM 699 N N . PHE A 1 85 ? 7.02 -1.121 4.41 1 81.5 85 PHE A N 1
ATOM 700 C CA . PHE A 1 85 ? 7.082 -0.425 3.131 1 81.5 85 PHE A CA 1
ATOM 701 C C . PHE A 1 85 ? 7.004 1.084 3.33 1 81.5 85 PHE A C 1
ATOM 703 O O . PHE A 1 85 ? 7.645 1.846 2.604 1 81.5 85 PHE A O 1
ATOM 710 N N . GLY A 1 86 ? 6.281 1.426 4.32 1 90.12 86 GLY A N 1
ATOM 711 C CA . GLY A 1 86 ? 6.043 2.814 4.68 1 90.12 86 GLY A CA 1
ATOM 712 C C . GLY A 1 86 ? 4.949 2.986 5.719 1 90.12 86 GLY A C 1
ATOM 713 O O . GLY A 1 86 ? 4.277 2.02 6.082 1 90.12 86 GLY A O 1
ATOM 714 N N . ARG A 1 87 ? 4.996 4.191 6.195 1 93.62 87 ARG A N 1
ATOM 715 C CA . ARG A 1 87 ? 4.004 4.516 7.215 1 93.62 87 ARG A CA 1
ATOM 716 C C . ARG A 1 87 ? 3.219 5.766 6.836 1 93.62 87 ARG A C 1
ATOM 718 O O . ARG A 1 87 ? 3.781 6.719 6.289 1 93.62 87 ARG A O 1
ATOM 725 N N . TRP A 1 88 ? 1.96 5.637 7.156 1 96.06 88 TRP A N 1
ATOM 726 C CA . TRP A 1 88 ? 1.085 6.789 6.965 1 96.06 88 TRP A CA 1
ATOM 727 C C . TRP A 1 88 ? 0.964 7.598 8.25 1 96.06 88 TRP A C 1
ATOM 729 O O . TRP A 1 88 ? 0.867 7.031 9.344 1 96.06 88 TRP A O 1
ATOM 739 N N . PHE A 1 89 ? 0.928 8.883 8.086 1 96.56 89 PHE A N 1
ATOM 740 C CA . PHE A 1 89 ? 0.676 9.703 9.266 1 96.56 89 PHE A CA 1
ATOM 741 C C . PHE A 1 89 ? -0.049 10.984 8.883 1 96.56 89 PHE A C 1
ATOM 743 O O . PHE A 1 89 ? -0.089 11.359 7.707 1 96.56 89 PHE A O 1
ATOM 750 N N . VAL A 1 90 ? -0.686 11.57 9.836 1 95.62 90 VAL A N 1
ATOM 751 C CA . VAL A 1 90 ? -1.238 12.914 9.766 1 95.62 90 VAL A CA 1
ATOM 752 C C . VAL A 1 90 ? -0.511 13.828 10.75 1 95.62 90 VAL A C 1
ATOM 754 O O . VAL A 1 90 ? 0.099 13.344 11.711 1 95.62 90 VAL A O 1
ATOM 757 N N . GLU A 1 91 ? -0.504 15.078 10.422 1 92 91 GLU A N 1
ATOM 758 C CA . GLU A 1 91 ? 0.026 16.062 11.359 1 92 91 GLU A CA 1
ATOM 759 C C . GLU A 1 91 ? -1.096 16.734 12.148 1 92 91 GLU A C 1
ATOM 761 O O . GLU A 1 91 ? -2.061 17.234 11.57 1 92 91 GLU A O 1
ATOM 766 N N . VAL A 1 92 ? -0.961 16.641 13.422 1 91.19 92 VAL A N 1
ATOM 767 C CA . VAL A 1 92 ? -1.946 17.266 14.305 1 91.19 92 VAL A CA 1
ATOM 768 C C . VAL A 1 92 ? -1.292 18.391 15.094 1 91.19 92 VAL A C 1
ATOM 770 O O . VAL A 1 92 ? -0.151 18.266 15.547 1 91.19 92 VAL A O 1
ATOM 773 N N . GLU A 1 93 ? -2.035 19.484 15.234 1 88.19 93 GLU A N 1
ATOM 774 C CA . GLU A 1 93 ? -1.543 20.594 16.031 1 88.19 93 GLU A CA 1
ATOM 775 C C . GLU A 1 93 ? -1.521 20.234 17.516 1 88.19 93 GLU A C 1
ATOM 777 O O . GLU A 1 93 ? -2.482 19.672 18.047 1 88.19 93 GLU A O 1
ATOM 782 N N . THR A 1 94 ? -0.22 20.25 18.141 1 84.44 94 THR A N 1
ATOM 783 C CA . THR A 1 94 ? -0.1 20.016 19.578 1 84.44 94 THR A CA 1
ATOM 784 C C . THR A 1 94 ? -0.064 21.344 20.344 1 84.44 94 THR A C 1
ATOM 786 O O . THR A 1 94 ? 0.517 22.312 19.875 1 84.44 94 THR A O 1
ATOM 789 N N . LYS A 1 95 ? -0.866 21.562 21.281 1 65.88 95 LYS A N 1
ATOM 790 C CA . LYS A 1 95 ? -0.893 22.734 22.156 1 65.88 95 LYS A CA 1
ATOM 791 C C . LYS A 1 95 ? 0.347 22.781 23.047 1 65.88 95 LYS A C 1
ATOM 793 O O . LYS A 1 95 ? 0.881 21.734 23.438 1 65.88 95 LYS A O 1
ATOM 798 N N . MET B 1 1 ? 17.359 -36.625 -22.641 1 37.19 1 MET B N 1
ATOM 799 C CA . MET B 1 1 ? 17.312 -35.188 -22.328 1 37.19 1 MET B CA 1
ATOM 800 C C . MET B 1 1 ? 16 -34.812 -21.641 1 37.19 1 MET B C 1
ATOM 802 O O . MET B 1 1 ? 14.945 -34.844 -22.266 1 37.19 1 MET B O 1
ATOM 806 N N . ASN B 1 2 ? 15.688 -35.281 -20.469 1 37.22 2 ASN B N 1
ATOM 807 C CA . ASN B 1 2 ? 14.555 -34.906 -19.625 1 37.22 2 ASN B CA 1
ATOM 808 C C . ASN B 1 2 ? 14.383 -33.406 -19.531 1 37.22 2 ASN B C 1
ATOM 810 O O . ASN B 1 2 ? 15.211 -32.719 -18.938 1 37.22 2 ASN B O 1
ATOM 814 N N . ARG B 1 3 ? 13.938 -32.688 -20.547 1 39.69 3 ARG B N 1
ATOM 815 C CA . ARG B 1 3 ? 13.586 -31.281 -20.5 1 39.69 3 ARG B CA 1
ATOM 816 C C . ARG B 1 3 ? 12.758 -30.969 -19.25 1 39.69 3 ARG B C 1
ATOM 818 O O . ARG B 1 3 ? 11.641 -31.469 -19.109 1 39.69 3 ARG B O 1
ATOM 825 N N . ASN B 1 4 ? 13.328 -30.984 -18.078 1 48.62 4 ASN B N 1
ATOM 826 C CA . ASN B 1 4 ? 12.656 -30.281 -16.984 1 48.62 4 ASN B CA 1
ATOM 827 C C . ASN B 1 4 ? 11.891 -29.062 -17.5 1 48.62 4 ASN B C 1
ATOM 829 O O . ASN B 1 4 ? 12.492 -28.094 -17.938 1 48.62 4 ASN B O 1
ATOM 833 N N . CYS B 1 5 ? 10.82 -29.328 -18.312 1 50.16 5 CYS B N 1
ATOM 834 C CA . CYS B 1 5 ? 9.945 -28.297 -18.844 1 50.16 5 CYS B CA 1
ATOM 835 C C . CYS B 1 5 ? 9.758 -27.172 -17.844 1 50.16 5 CYS B C 1
ATOM 837 O O . CYS B 1 5 ? 9.047 -27.328 -16.844 1 50.16 5 CYS B O 1
ATOM 839 N N . ARG B 1 6 ? 10.805 -26.422 -17.562 1 56 6 ARG B N 1
ATOM 840 C CA . ARG B 1 6 ? 10.633 -25.234 -16.734 1 56 6 ARG B CA 1
ATOM 841 C C . ARG B 1 6 ? 9.344 -24.5 -17.094 1 56 6 ARG B C 1
ATOM 843 O O . ARG B 1 6 ? 9.164 -24.078 -18.234 1 56 6 ARG B O 1
ATOM 850 N N . ARG B 1 7 ? 8.266 -24.891 -16.516 1 71.31 7 ARG B N 1
ATOM 851 C CA . ARG B 1 7 ? 7.027 -24.125 -16.688 1 71.31 7 ARG B CA 1
ATOM 852 C C . ARG B 1 7 ? 7.301 -22.625 -16.719 1 71.31 7 ARG B C 1
ATOM 854 O O . ARG B 1 7 ? 7.906 -22.078 -15.789 1 71.31 7 ARG B O 1
ATOM 861 N N . LYS B 1 8 ? 7.344 -22.156 -18.016 1 83.94 8 LYS B N 1
ATOM 862 C CA . LYS B 1 8 ? 7.551 -20.719 -18.188 1 83.94 8 LYS B CA 1
ATOM 863 C C . LYS B 1 8 ? 6.43 -19.922 -17.516 1 83.94 8 LYS B C 1
ATOM 865 O O . LYS B 1 8 ? 5.25 -20.234 -17.688 1 83.94 8 LYS B O 1
ATOM 870 N N . THR B 1 9 ? 6.711 -19.219 -16.578 1 87.44 9 THR B N 1
ATOM 871 C CA . THR B 1 9 ? 5.734 -18.359 -15.922 1 87.44 9 THR B CA 1
ATOM 872 C C . THR B 1 9 ? 5.891 -16.906 -16.391 1 87.44 9 THR B C 1
ATOM 874 O O . THR B 1 9 ? 6.949 -16.516 -16.875 1 87.44 9 THR B O 1
ATOM 877 N N . GLU B 1 10 ? 4.75 -16.234 -16.484 1 92.12 10 GLU B N 1
ATOM 878 C CA . GLU B 1 10 ? 4.734 -14.797 -16.781 1 92.12 10 GLU B CA 1
ATOM 879 C C . GLU B 1 10 ? 4.152 -13.992 -15.625 1 92.12 10 GLU B C 1
ATOM 881 O O . GLU B 1 10 ? 3.234 -14.461 -14.945 1 92.12 10 GLU B O 1
ATOM 886 N N . LYS B 1 11 ? 4.754 -12.852 -15.484 1 93 11 LYS B N 1
ATOM 887 C CA . LYS B 1 11 ? 4.23 -11.93 -14.477 1 93 11 LYS B CA 1
ATOM 888 C C . LYS B 1 11 ? 2.969 -11.234 -14.977 1 93 11 LYS B C 1
ATOM 890 O O . LYS B 1 11 ? 2.934 -10.727 -16.109 1 93 11 LYS B O 1
ATOM 895 N N . VAL B 1 12 ? 1.94 -11.297 -14.211 1 95.88 12 VAL B N 1
ATOM 896 C CA . VAL B 1 12 ? 0.74 -10.508 -14.469 1 95.88 12 VAL B CA 1
ATOM 897 C C . VAL B 1 12 ? 0.546 -9.484 -13.344 1 95.88 12 VAL B C 1
ATOM 899 O O . VAL B 1 12 ? 0.289 -9.852 -12.195 1 95.88 12 VAL B O 1
ATOM 902 N N . TYR B 1 13 ? 0.69 -8.203 -13.734 1 96.5 13 TYR B N 1
ATOM 903 C CA . TYR B 1 13 ? 0.493 -7.137 -12.766 1 96.5 13 TYR B CA 1
ATOM 904 C C . TYR B 1 13 ? -0.988 -6.926 -12.477 1 96.5 13 TYR B C 1
ATOM 906 O O . TYR B 1 13 ? -1.807 -6.891 -13.398 1 96.5 13 TYR B O 1
ATOM 914 N N . VAL B 1 14 ? -1.296 -6.777 -11.227 1 98.31 14 VAL B N 1
ATOM 915 C CA . VAL B 1 14 ? -2.688 -6.738 -10.789 1 98.31 14 VAL B CA 1
ATOM 916 C C . VAL B 1 14 ? -2.9 -5.559 -9.844 1 98.31 14 VAL B C 1
ATOM 918 O O . VAL B 1 14 ? -1.947 -5.055 -9.242 1 98.31 14 VAL B O 1
ATOM 921 N N . LYS B 1 15 ? -4.098 -5.09 -9.789 1 98.5 15 LYS B N 1
ATOM 922 C CA . LYS B 1 15 ? -4.52 -4.156 -8.75 1 98.5 15 LYS B CA 1
ATOM 923 C C . LYS B 1 15 ? -4.73 -4.871 -7.422 1 98.5 15 LYS B C 1
ATOM 925 O O . LYS B 1 15 ? -5.34 -5.941 -7.375 1 98.5 15 LYS B O 1
ATOM 930 N N . VAL B 1 16 ? -4.238 -4.297 -6.328 1 98.69 16 VAL B N 1
ATOM 931 C CA . VAL B 1 16 ? -4.414 -4.902 -5.012 1 98.69 16 VAL B CA 1
ATOM 932 C C . VAL B 1 16 ? -4.84 -3.838 -4.004 1 98.69 16 VAL B C 1
ATOM 934 O O . VAL B 1 16 ? -4.227 -2.771 -3.92 1 98.69 16 VAL B O 1
ATOM 937 N N . ASN B 1 17 ? -5.961 -4.109 -3.328 1 98.75 17 ASN B N 1
ATOM 938 C CA . ASN B 1 17 ? -6.324 -3.373 -2.123 1 98.75 17 ASN B CA 1
ATOM 939 C C . ASN B 1 17 ? -5.543 -3.867 -0.908 1 98.75 17 ASN B C 1
ATOM 941 O O . ASN B 1 17 ? -5.449 -5.074 -0.671 1 98.75 17 ASN B O 1
ATOM 945 N N . SER B 1 18 ? -4.992 -2.959 -0.143 1 98.06 18 SER B N 1
ATOM 946 C CA . SER B 1 18 ? -4.117 -3.35 0.958 1 98.06 18 SER B CA 1
ATOM 947 C C . SER B 1 18 ? -4.316 -2.447 2.17 1 98.06 18 SER B C 1
ATOM 949 O O . SER B 1 18 ? -4.574 -1.25 2.025 1 98.06 18 SER B O 1
ATOM 951 N N . ASP B 1 19 ? -4.066 -2.969 3.373 1 97.56 19 ASP B N 1
ATOM 952 C CA . ASP B 1 19 ? -4.012 -2.205 4.617 1 97.56 19 ASP B CA 1
ATOM 953 C C . ASP B 1 19 ? -2.568 -1.949 5.043 1 97.56 19 ASP B C 1
ATOM 955 O O . ASP B 1 19 ? -1.737 -2.859 5.016 1 97.56 19 ASP B O 1
ATOM 959 N N . PHE B 1 20 ? -2.293 -0.75 5.367 1 96.69 20 PHE B N 1
ATOM 960 C CA . 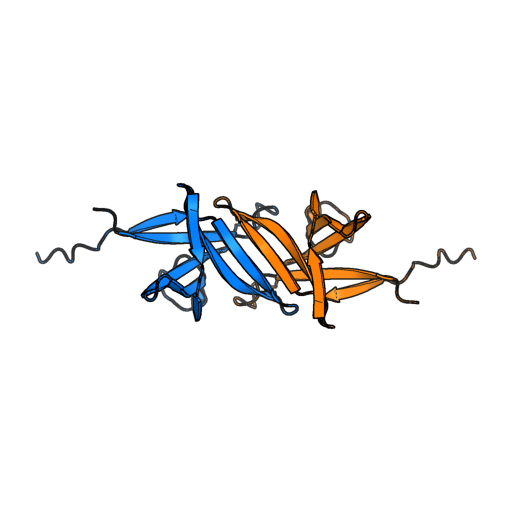PHE B 1 20 ? -1.117 -0.404 6.156 1 96.69 20 PHE B CA 1
ATOM 961 C C . PHE B 1 20 ? -1.5 -0.148 7.609 1 96.69 20 PHE B C 1
ATOM 963 O O . PHE B 1 20 ? -2.309 0.736 7.898 1 96.69 20 PHE B O 1
ATOM 970 N N . ASP B 1 21 ? -0.88 -0.851 8.445 1 96.25 21 ASP B N 1
ATOM 971 C CA . ASP B 1 21 ? -1.133 -0.481 9.836 1 96.25 21 ASP B CA 1
ATOM 972 C C . ASP B 1 21 ? -0.217 0.66 10.273 1 96.25 21 ASP B C 1
ATOM 974 O O . ASP B 1 21 ? 0.577 1.167 9.477 1 96.25 21 ASP B O 1
ATOM 978 N N . ALA B 1 22 ? -0.36 1.032 11.477 1 95.44 22 ALA B N 1
ATOM 979 C CA . ALA B 1 22 ? 0.352 2.223 11.93 1 95.44 22 ALA B CA 1
ATOM 980 C C . ALA B 1 22 ? 1.859 1.987 11.953 1 95.44 22 ALA B C 1
ATOM 982 O O . ALA B 1 22 ? 2.643 2.939 12 1 95.44 22 ALA B O 1
ATOM 983 N N . THR B 1 23 ? 2.316 0.752 11.945 1 91 23 THR B N 1
ATOM 984 C CA . THR B 1 23 ? 3.744 0.447 11.969 1 91 23 THR B CA 1
ATOM 985 C C . THR B 1 23 ? 4.293 0.355 10.547 1 91 23 THR B C 1
ATOM 987 O O . THR B 1 23 ? 5.508 0.304 10.344 1 91 23 THR B O 1
ATOM 990 N N . GLY B 1 24 ? 3.369 0.317 9.57 1 91.38 24 GLY B N 1
ATOM 991 C CA . GLY B 1 24 ? 3.807 0.228 8.18 1 91.38 24 GLY B CA 1
ATOM 992 C C . GLY B 1 24 ? 3.736 -1.181 7.625 1 91.38 24 GLY B C 1
ATOM 993 O O . GLY B 1 24 ? 4.148 -1.426 6.488 1 91.38 24 GLY B O 1
ATOM 994 N N . TYR B 1 25 ? 3.314 -2.107 8.484 1 90.44 25 TYR B N 1
ATOM 995 C CA . TYR B 1 25 ? 3.074 -3.449 7.969 1 90.44 25 TYR B CA 1
ATOM 996 C C . TYR B 1 25 ? 1.939 -3.443 6.949 1 90.44 25 TYR B C 1
ATOM 998 O O . TYR B 1 25 ? 0.872 -2.881 7.203 1 90.44 25 TYR B O 1
ATOM 1006 N N . MET B 1 26 ? 2.211 -3.969 5.785 1 94.06 26 MET B N 1
ATOM 1007 C CA . MET B 1 26 ? 1.268 -4.008 4.672 1 94.06 26 MET B CA 1
ATOM 1008 C C . MET B 1 26 ? 0.588 -5.371 4.578 1 94.06 26 MET B C 1
ATOM 1010 O O . MET B 1 26 ? 1.257 -6.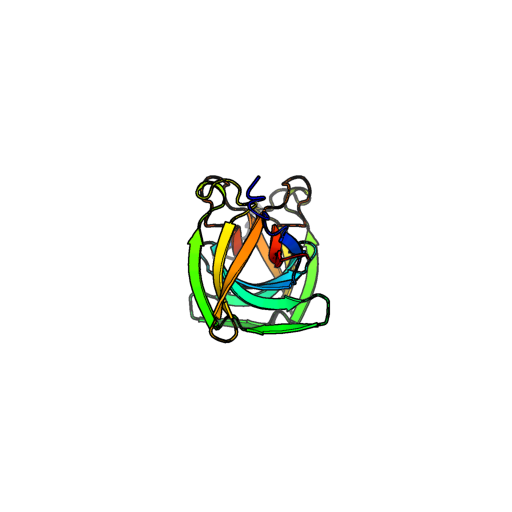406 4.609 1 94.06 26 MET B O 1
ATOM 1014 N N . GLN B 1 27 ? -0.749 -5.355 4.484 1 96.12 27 GLN B N 1
ATOM 1015 C CA . GLN B 1 27 ? -1.529 -6.578 4.336 1 96.12 27 GLN B CA 1
ATOM 1016 C C . GLN B 1 27 ? -2.473 -6.488 3.141 1 96.12 27 GLN B C 1
ATOM 1018 O O . GLN B 1 27 ? -3.465 -5.762 3.18 1 96.12 27 GLN B O 1
ATOM 1023 N N . PRO B 1 28 ? -2.213 -7.254 2.094 1 97.94 28 PRO B N 1
ATOM 1024 C CA . PRO B 1 28 ? -3.158 -7.266 0.974 1 97.94 28 PRO B CA 1
ATOM 1025 C C . PRO B 1 28 ? -4.508 -7.879 1.348 1 97.94 28 PRO B C 1
ATOM 1027 O O . PRO B 1 28 ? -4.562 -8.828 2.133 1 97.94 28 PRO B O 1
ATOM 1030 N N . ARG B 1 29 ? -5.598 -7.348 0.701 1 98.62 29 ARG B N 1
ATOM 1031 C CA . ARG B 1 29 ? -6.945 -7.746 1.104 1 98.62 29 ARG B CA 1
ATOM 1032 C C . ARG B 1 29 ? -7.758 -8.219 -0.097 1 98.62 29 ARG B C 1
ATOM 1034 O O . ARG B 1 29 ? -8.68 -9.023 0.049 1 98.62 29 ARG B O 1
ATOM 1041 N N . GLN B 1 30 ? -7.453 -7.73 -1.25 1 98.81 30 GLN B N 1
ATOM 1042 C CA . GLN B 1 30 ? -8.234 -8.039 -2.441 1 98.81 30 GLN B CA 1
ATOM 1043 C C . GLN B 1 30 ? -7.395 -7.883 -3.707 1 98.81 30 GLN B C 1
ATOM 1045 O O . GLN B 1 30 ? -6.617 -6.934 -3.828 1 98.81 30 GLN B O 1
ATOM 1050 N N . ILE B 1 31 ? -7.586 -8.734 -4.641 1 98.69 31 ILE B N 1
ATOM 1051 C CA . ILE B 1 31 ? -6.895 -8.703 -5.926 1 98.69 31 ILE B CA 1
ATOM 1052 C C . ILE B 1 31 ? -7.898 -8.414 -7.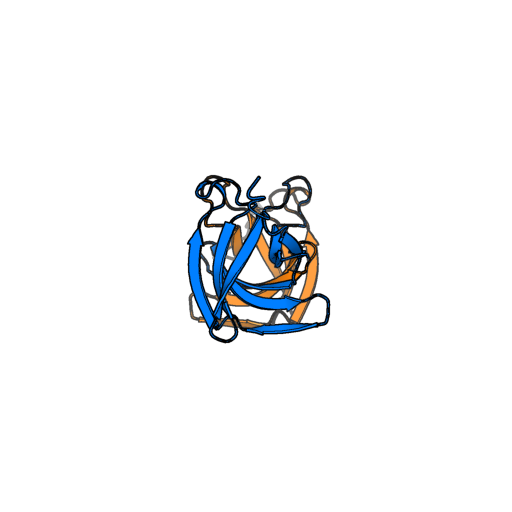043 1 98.69 31 ILE B C 1
ATOM 1054 O O . ILE B 1 31 ? -8.977 -9.008 -7.082 1 98.69 31 ILE B O 1
ATOM 1058 N N . THR B 1 32 ? -7.594 -7.555 -7.922 1 98.62 32 THR B N 1
ATOM 1059 C CA . THR B 1 32 ? -8.367 -7.285 -9.125 1 98.62 32 THR B CA 1
ATOM 1060 C C . THR B 1 32 ? -7.5 -7.434 -10.375 1 98.62 32 THR B C 1
ATOM 1062 O O . THR B 1 32 ? -6.48 -6.75 -10.508 1 98.62 32 THR B O 1
ATOM 1065 N N . TRP B 1 33 ? -7.941 -8.273 -11.25 1 97.38 33 TRP B N 1
ATOM 1066 C CA . TRP B 1 33 ? -7.223 -8.508 -12.5 1 97.38 33 TRP B CA 1
ATOM 1067 C C . TRP B 1 33 ? -7.594 -7.473 -13.555 1 97.38 33 TRP B C 1
ATOM 1069 O O . TRP B 1 33 ? -8.586 -6.754 -13.398 1 97.38 33 TRP B O 1
ATOM 1079 N N . GLY B 1 34 ? -6.777 -7.398 -14.586 1 96.19 34 GLY B N 1
ATOM 1080 C CA . GLY B 1 34 ? -6.984 -6.438 -15.656 1 96.19 34 GLY B CA 1
ATOM 1081 C C . GLY B 1 34 ? -8.336 -6.578 -16.328 1 96.19 34 GLY B C 1
ATOM 1082 O O . GLY B 1 34 ? -8.883 -5.602 -16.859 1 96.19 34 GLY B O 1
ATOM 1083 N N . ASP B 1 35 ? -8.875 -7.746 -16.281 1 96.25 35 ASP B N 1
ATOM 1084 C CA . ASP B 1 35 ? -10.164 -7.973 -16.922 1 96.25 35 ASP B CA 1
ATOM 1085 C C . ASP B 1 35 ? -11.32 -7.637 -15.984 1 96.25 35 ASP B C 1
ATOM 1087 O O . ASP B 1 35 ? -12.484 -7.848 -16.328 1 96.25 35 ASP B O 1
ATOM 1091 N N . GLY B 1 36 ? -11.023 -7.191 -14.797 1 95.81 36 GLY B N 1
ATOM 1092 C CA . GLY B 1 36 ? -12.055 -6.727 -13.875 1 95.81 36 GLY B CA 1
ATOM 1093 C C . GLY B 1 36 ? -12.43 -7.762 -12.836 1 95.81 36 GLY B C 1
ATOM 1094 O O . GLY B 1 36 ? -13.141 -7.453 -11.875 1 95.81 36 GLY B O 1
ATOM 1095 N N . ARG B 1 37 ? -11.969 -9.047 -12.977 1 96.94 37 ARG B N 1
ATOM 1096 C CA . ARG B 1 37 ? -12.234 -10.047 -11.945 1 96.94 37 ARG B CA 1
ATOM 1097 C C . ARG B 1 37 ? -11.602 -9.633 -10.617 1 96.94 37 ARG B C 1
ATOM 1099 O O . ARG B 1 37 ? -10.453 -9.188 -10.578 1 96.94 37 ARG B O 1
ATOM 1106 N N . THR B 1 38 ? -12.336 -9.742 -9.625 1 98.12 38 THR B N 1
ATOM 1107 C CA . THR B 1 38 ? -11.883 -9.367 -8.289 1 98.12 38 THR B CA 1
ATOM 1108 C C . THR B 1 38 ? -12.086 -10.516 -7.309 1 98.12 38 THR B C 1
ATOM 1110 O O . THR B 1 38 ? -13.133 -11.172 -7.316 1 98.12 38 THR B O 1
ATOM 1113 N N . TYR B 1 39 ? -11.141 -10.742 -6.445 1 98.31 39 TYR B N 1
ATOM 1114 C CA . TYR B 1 39 ? -11.203 -11.805 -5.445 1 98.31 39 TYR B CA 1
ATOM 1115 C C . TYR B 1 39 ? -10.727 -11.305 -4.086 1 98.31 39 TYR B C 1
ATOM 1117 O O . TYR B 1 39 ? -9.656 -10.711 -3.975 1 98.31 39 TYR B O 1
ATOM 1125 N N . PRO B 1 40 ? -11.523 -11.57 -3.104 1 98.56 40 PRO B N 1
ATOM 1126 C CA . PRO B 1 40 ? -11.016 -11.297 -1.756 1 98.56 40 PRO B CA 1
ATOM 1127 C C . PRO B 1 40 ? -9.883 -12.242 -1.348 1 98.56 40 PRO B C 1
ATOM 1129 O O . PRO B 1 40 ? -9.883 -13.414 -1.735 1 98.56 40 PRO B O 1
ATOM 1132 N N . ILE B 1 41 ? -8.93 -11.703 -0.646 1 98.56 41 ILE B N 1
ATOM 1133 C CA . ILE B 1 41 ? -7.938 -12.523 0.036 1 98.56 41 ILE B CA 1
ATOM 1134 C C . ILE B 1 41 ? -8.469 -12.938 1.408 1 98.56 41 ILE B C 1
ATOM 1136 O O . ILE B 1 41 ? -8.578 -12.109 2.311 1 98.56 41 ILE B O 1
ATOM 1140 N N . GLU B 1 42 ? -8.742 -14.133 1.511 1 98.38 42 GLU B N 1
ATOM 1141 C CA . GLU B 1 42 ? -9.367 -14.633 2.732 1 98.38 42 GLU B CA 1
ATOM 1142 C C . GLU B 1 42 ? -8.391 -14.594 3.904 1 98.38 42 GLU B C 1
ATOM 1144 O O . GLU B 1 42 ? -8.781 -14.32 5.039 1 98.38 42 GLU B O 1
ATOM 1149 N N . GLN B 1 43 ? -7.152 -14.953 3.59 1 97.69 43 GLN B N 1
ATOM 1150 C CA . GLN B 1 43 ? -6.113 -15.008 4.609 1 97.69 43 GLN B CA 1
ATOM 1151 C C . GLN B 1 43 ? -4.73 -14.773 4.004 1 97.69 43 GLN B C 1
ATOM 1153 O O . GLN B 1 43 ? -4.43 -15.289 2.924 1 97.69 43 GLN B O 1
ATOM 1158 N N . VAL B 1 44 ?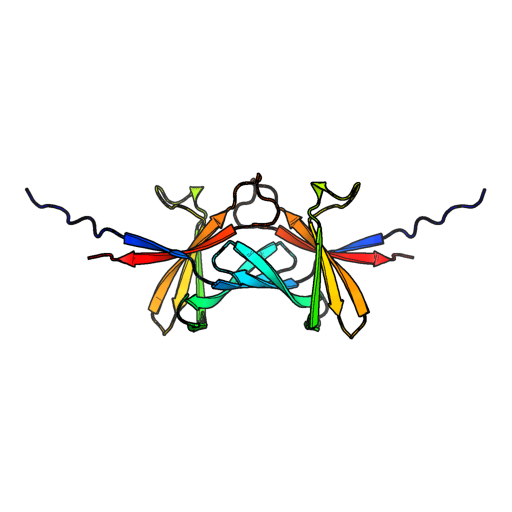 -3.912 -13.938 4.672 1 97.06 44 VAL B N 1
ATOM 1159 C CA . VAL B 1 44 ? -2.477 -13.914 4.406 1 97.06 44 VAL B CA 1
ATOM 1160 C C . VAL B 1 44 ? -1.773 -14.93 5.305 1 97.06 44 VAL B C 1
ATOM 1162 O O . VAL B 1 44 ? -1.702 -14.742 6.523 1 97.06 44 VAL B O 1
ATOM 1165 N N . ARG B 1 45 ? -1.182 -15.898 4.773 1 96.5 45 ARG B N 1
ATOM 1166 C CA . ARG B 1 45 ? -0.655 -17.031 5.535 1 96.5 45 ARG B CA 1
ATOM 1167 C C . ARG B 1 45 ? 0.81 -16.812 5.895 1 96.5 45 ARG B C 1
ATOM 1169 O O . ARG B 1 45 ? 1.269 -17.25 6.949 1 96.5 45 ARG B O 1
ATOM 1176 N N . ASP B 1 46 ? 1.527 -16.219 5.023 1 93.62 46 ASP B N 1
ATOM 1177 C CA . ASP B 1 46 ? 2.967 -16.078 5.219 1 93.62 46 ASP B CA 1
ATOM 1178 C C . ASP B 1 46 ? 3.508 -14.883 4.426 1 93.62 46 ASP B C 1
ATOM 1180 O O . ASP B 1 46 ? 2.865 -14.414 3.484 1 93.62 46 ASP B O 1
ATOM 1184 N N . PHE B 1 47 ? 4.574 -14.406 4.863 1 92.06 47 PHE B N 1
ATOM 1185 C CA . PHE B 1 47 ? 5.312 -13.336 4.207 1 92.06 47 PHE B CA 1
ATOM 1186 C C . PHE B 1 47 ? 6.801 -13.648 4.168 1 92.06 47 PHE B C 1
ATOM 1188 O O . PHE B 1 47 ? 7.398 -13.992 5.191 1 92.06 47 PHE B O 1
ATOM 1195 N N . ARG B 1 48 ? 7.43 -13.531 2.998 1 88.94 48 ARG B N 1
ATOM 1196 C CA . ARG B 1 48 ? 8.867 -13.719 2.822 1 88.94 48 ARG B CA 1
ATOM 1197 C C . ARG B 1 48 ? 9.477 -12.586 2.004 1 88.94 48 ARG B C 1
ATOM 1199 O O . ARG B 1 48 ? 9.125 -12.406 0.835 1 88.94 48 ARG B O 1
ATOM 1206 N N . PRO B 1 49 ? 10.398 -11.938 2.588 1 85.38 49 PRO B N 1
ATOM 1207 C CA . PRO B 1 49 ? 11.047 -10.867 1.83 1 85.38 49 PRO B CA 1
ATOM 1208 C C . PRO B 1 49 ? 11.867 -11.391 0.654 1 85.38 49 PRO B C 1
ATOM 1210 O O . PRO B 1 49 ? 12.328 -12.539 0.678 1 85.38 49 PRO B O 1
ATOM 1213 N N . ALA B 1 50 ? 11.969 -10.602 -0.437 1 75.75 50 ALA B N 1
ATOM 1214 C CA . ALA B 1 50 ? 12.688 -10.938 -1.664 1 75.75 50 ALA B CA 1
ATOM 1215 C C . ALA B 1 50 ? 14.102 -11.422 -1.356 1 75.75 50 ALA B C 1
ATOM 1217 O O . ALA B 1 50 ? 14.617 -12.312 -2.035 1 75.75 50 ALA B O 1
ATOM 1218 N N . ASN B 1 51 ? 14.742 -10.852 -0.382 1 70.69 51 ASN B N 1
ATOM 1219 C CA . ASN B 1 51 ? 16.141 -11.195 -0.124 1 70.69 51 ASN B CA 1
ATOM 1220 C C . ASN B 1 51 ? 16.266 -12.594 0.461 1 70.69 51 ASN B C 1
ATOM 1222 O O . ASN B 1 51 ? 17.375 -13.133 0.55 1 70.69 51 ASN B O 1
ATOM 1226 N N . THR B 1 52 ? 15.18 -13.141 0.87 1 67.81 52 THR B N 1
ATOM 1227 C CA . THR B 1 52 ? 15.25 -14.445 1.514 1 67.81 52 THR B CA 1
ATOM 1228 C C . THR B 1 52 ? 15.078 -15.562 0.489 1 67.81 52 THR B C 1
ATOM 1230 O O . THR B 1 52 ? 15.523 -16.688 0.71 1 67.81 52 THR B O 1
ATOM 1233 N N . ILE B 1 53 ? 14.352 -15.367 -0.521 1 59.97 53 ILE B N 1
ATOM 1234 C CA . ILE B 1 53 ? 14.102 -16.406 -1.516 1 59.97 53 ILE B CA 1
ATOM 1235 C C . ILE B 1 53 ? 14.906 -16.109 -2.779 1 59.97 53 ILE B C 1
ATOM 1237 O O . ILE B 1 53 ? 14.734 -15.062 -3.406 1 59.97 53 ILE B O 1
ATOM 1241 N N . ALA B 1 54 ? 15.789 -17.016 -3.021 1 62.06 54 ALA B N 1
ATOM 1242 C CA . ALA B 1 54 ? 16.562 -16.906 -4.258 1 62.06 54 ALA B CA 1
ATOM 1243 C C . ALA B 1 54 ? 15.633 -16.828 -5.473 1 62.06 54 ALA B C 1
ATOM 1245 O O . ALA B 1 54 ? 14.594 -17.484 -5.512 1 62.06 54 ALA B O 1
ATOM 1246 N N . ASP B 1 55 ? 15.82 -15.75 -6.293 1 62.03 55 ASP B N 1
ATOM 1247 C CA . ASP B 1 55 ? 15.195 -15.664 -7.609 1 62.03 55 ASP B CA 1
ATOM 1248 C C . ASP B 1 55 ? 13.812 -15.016 -7.523 1 62.03 55 ASP B C 1
ATOM 1250 O O . ASP B 1 55 ? 13.047 -15.047 -8.484 1 62.03 55 ASP B O 1
ATOM 1254 N N . MET B 1 56 ? 13.477 -14.734 -6.199 1 62.5 56 MET B N 1
ATOM 1255 C CA . MET B 1 56 ? 12.156 -14.117 -6.156 1 62.5 56 MET B CA 1
ATOM 1256 C C . MET B 1 56 ? 12.242 -12.625 -6.469 1 62.5 56 MET B C 1
ATOM 1258 O O . MET B 1 56 ? 13.07 -11.922 -5.906 1 62.5 56 MET B O 1
ATOM 1262 N N . PRO B 1 57 ? 11.453 -12.281 -7.379 1 67.44 57 PRO B N 1
ATOM 1263 C CA . PRO B 1 57 ? 11.547 -10.93 -7.938 1 67.44 57 PRO B CA 1
ATOM 1264 C C . PRO B 1 57 ? 11.016 -9.859 -6.988 1 67.44 57 PRO B C 1
ATOM 1266 O O . PRO B 1 57 ? 11.07 -8.664 -7.297 1 67.44 57 PRO B O 1
ATOM 1269 N N . GLY B 1 58 ? 10.562 -10.273 -5.758 1 81.25 58 GLY B N 1
ATOM 1270 C CA . GLY B 1 58 ? 9.969 -9.336 -4.816 1 81.25 58 GLY B CA 1
ATOM 1271 C C . GLY B 1 58 ? 9.539 -9.992 -3.52 1 81.25 58 GLY B C 1
ATOM 1272 O O . GLY B 1 58 ? 9.859 -11.156 -3.268 1 81.25 58 GLY B O 1
ATOM 1273 N N . ASP B 1 59 ? 8.984 -9.219 -2.664 1 90.5 59 ASP B N 1
ATOM 1274 C CA . ASP B 1 59 ? 8.391 -9.781 -1.454 1 90.5 59 ASP B CA 1
ATOM 1275 C C . ASP B 1 59 ? 7.258 -10.75 -1.798 1 90.5 59 ASP B C 1
ATOM 1277 O O . ASP B 1 59 ? 6.457 -10.484 -2.697 1 90.5 59 ASP B O 1
ATOM 1281 N N . CYS B 1 60 ? 7.227 -11.812 -1.14 1 93.12 60 CYS B N 1
ATOM 1282 C CA . CYS B 1 60 ? 6.258 -12.859 -1.453 1 93.12 60 CYS B CA 1
ATOM 1283 C C . CYS B 1 60 ? 5.254 -13.023 -0.321 1 93.12 60 CYS B C 1
ATOM 1285 O O . CYS B 1 60 ? 5.633 -13.32 0.814 1 93.12 60 CYS B O 1
ATOM 1287 N N . TYR B 1 61 ? 4.012 -12.812 -0.611 1 94.62 61 TYR B N 1
ATOM 1288 C CA . TYR B 1 61 ? 2.902 -13.125 0.282 1 94.62 61 TYR B CA 1
ATOM 1289 C C . TYR B 1 61 ? 2.238 -14.438 -0.117 1 94.62 61 TYR B C 1
ATOM 1291 O O . TYR B 1 61 ? 1.848 -14.617 -1.273 1 94.62 61 TYR B O 1
ATOM 1299 N N . THR B 1 62 ? 2.139 -15.305 0.784 1 96.25 62 THR B N 1
ATOM 1300 C CA . THR B 1 62 ? 1.282 -16.469 0.589 1 96.25 62 THR B CA 1
ATOM 1301 C C . THR B 1 62 ? -0.147 -16.172 1.032 1 96.25 62 THR B C 1
ATOM 1303 O O . THR B 1 62 ? -0.388 -15.859 2.199 1 96.25 62 THR B O 1
ATOM 1306 N N . VAL B 1 63 ? -1.036 -16.281 0.076 1 97.88 63 VAL B N 1
ATOM 1307 C CA . VAL B 1 63 ? -2.398 -15.859 0.374 1 97.88 63 VAL B CA 1
ATOM 1308 C C . VAL B 1 63 ? -3.379 -16.984 0.038 1 97.88 63 VAL B C 1
ATOM 1310 O O . VAL B 1 63 ? -3.084 -17.844 -0.795 1 97.88 63 VAL B O 1
ATOM 1313 N N . MET B 1 64 ? -4.535 -16.953 0.768 1 98.19 64 MET B N 1
ATOM 1314 C CA . MET B 1 64 ? -5.664 -17.812 0.441 1 98.19 64 MET B CA 1
ATOM 1315 C C . MET B 1 64 ? -6.695 -17.078 -0.4 1 98.19 64 MET B C 1
ATOM 1317 O O . MET B 1 64 ? -7.262 -16.078 0.045 1 98.19 64 MET B O 1
ATOM 1321 N N . VAL B 1 65 ? -6.891 -17.562 -1.586 1 97.56 65 VAL B N 1
ATOM 1322 C CA . VAL B 1 65 ? -7.883 -17.031 -2.514 1 97.56 65 VAL B CA 1
ATOM 1323 C C . VAL B 1 65 ? -8.758 -18.156 -3.039 1 97.56 65 VAL B C 1
ATOM 1325 O O . VAL B 1 65 ? -8.25 -19.156 -3.578 1 97.56 65 VAL B O 1
ATOM 1328 N N . LYS B 1 66 ? -10.055 -18.031 -2.855 1 97.06 66 LYS B N 1
ATOM 1329 C CA . LYS B 1 66 ? -11 -19.078 -3.244 1 97.06 66 LYS B CA 1
ATOM 1330 C C . LYS B 1 66 ? -10.633 -20.406 -2.605 1 97.06 66 LYS B C 1
ATOM 1332 O O . LYS B 1 66 ? -10.719 -21.453 -3.25 1 97.06 66 LYS B O 1
ATOM 1337 N N . GLY B 1 67 ? -10.133 -20.312 -1.455 1 96.12 67 GLY B N 1
ATOM 1338 C CA . GLY B 1 67 ? -9.836 -21.516 -0.679 1 96.12 67 GLY B CA 1
ATOM 1339 C C . GLY B 1 67 ? -8.523 -22.172 -1.065 1 96.12 67 GLY B C 1
ATOM 1340 O O . GLY B 1 67 ? -8.195 -23.25 -0.574 1 96.12 67 GLY B O 1
ATOM 1341 N N . GLN B 1 68 ? -7.766 -21.531 -1.955 1 96.88 68 GLN B N 1
ATOM 1342 C CA . GLN B 1 68 ? -6.508 -22.109 -2.422 1 96.88 68 GLN B CA 1
ATOM 1343 C C . GLN B 1 68 ? -5.336 -21.188 -2.107 1 96.88 68 GLN B C 1
ATOM 1345 O O . GLN B 1 68 ? -5.469 -19.953 -2.162 1 96.88 68 GLN B O 1
ATOM 1350 N N . GLU B 1 69 ? -4.199 -21.781 -1.846 1 95.88 69 GLU B N 1
ATOM 1351 C CA . GLU B 1 69 ? -2.984 -21 -1.608 1 95.88 69 GLU B CA 1
ATOM 1352 C C . GLU B 1 69 ? -2.393 -20.484 -2.918 1 95.88 69 GLU B C 1
ATOM 1354 O O . GLU B 1 69 ? -2.27 -21.234 -3.887 1 95.88 69 GLU B O 1
ATOM 1359 N N . ARG B 1 70 ? -2.131 -19.281 -2.967 1 95.25 70 ARG B N 1
ATOM 1360 C CA . ARG B 1 70 ? -1.472 -18.625 -4.094 1 95.25 70 ARG B CA 1
ATOM 1361 C C . ARG B 1 70 ? -0.35 -17.703 -3.615 1 95.25 70 ARG B C 1
ATOM 1363 O O . ARG B 1 70 ? -0.339 -17.281 -2.459 1 95.25 70 ARG B O 1
ATOM 1370 N N . HIS B 1 71 ? 0.588 -17.484 -4.5 1 94.94 71 HIS B N 1
ATOM 1371 C CA . HIS B 1 71 ? 1.634 -16.5 -4.207 1 94.94 71 HIS B CA 1
ATOM 1372 C C . HIS B 1 71 ? 1.332 -15.164 -4.859 1 94.94 71 HIS B C 1
ATOM 1374 O O . HIS B 1 71 ? 0.987 -15.102 -6.039 1 94.94 71 HIS B O 1
ATOM 1380 N N . LEU B 1 72 ? 1.371 -14.172 -4.098 1 96.12 72 LEU B N 1
ATOM 1381 C CA . LEU B 1 72 ? 1.256 -12.773 -4.5 1 96.12 72 LEU B CA 1
ATOM 1382 C C . LEU B 1 72 ? 2.553 -12.023 -4.223 1 96.12 72 LEU B C 1
ATOM 1384 O O . LEU B 1 72 ? 3.047 -12.023 -3.092 1 96.12 72 LEU B O 1
ATOM 1388 N N . PHE B 1 73 ? 3.039 -11.383 -5.195 1 94.5 73 PHE B N 1
ATOM 1389 C CA . PHE B 1 73 ? 4.352 -10.758 -5.07 1 94.5 73 PHE B CA 1
ATOM 1390 C C . PHE B 1 73 ? 4.234 -9.234 -5.098 1 94.5 73 PHE B C 1
ATOM 1392 O O . PHE B 1 73 ? 3.355 -8.688 -5.762 1 94.5 73 PHE B O 1
ATOM 1399 N N . PHE B 1 74 ? 5.086 -8.641 -4.336 1 93.31 74 PHE B N 1
ATOM 1400 C CA . PHE B 1 74 ? 5.227 -7.188 -4.34 1 93.31 74 PHE B CA 1
ATOM 1401 C C . PHE B 1 74 ? 6.637 -6.781 -4.746 1 93.31 74 PHE B C 1
ATOM 1403 O O . PHE B 1 74 ? 7.609 -7.145 -4.078 1 93.31 74 PHE B O 1
ATOM 1410 N N . GLU B 1 75 ? 6.711 -6.055 -5.797 1 89.38 75 GLU B N 1
ATOM 1411 C CA . GLU B 1 75 ? 8 -5.562 -6.273 1 89.38 75 GLU B CA 1
ATOM 1412 C C . GLU B 1 75 ? 8.18 -4.082 -5.953 1 89.38 75 GLU B C 1
ATOM 1414 O O . GLU B 1 75 ? 7.375 -3.248 -6.375 1 89.38 75 GLU B O 1
ATOM 1419 N N . HIS B 1 76 ? 9.219 -3.826 -5.281 1 84.25 76 HIS B N 1
ATOM 1420 C CA . HIS B 1 76 ? 9.508 -2.439 -4.938 1 84.25 76 HIS B CA 1
ATOM 1421 C C . HIS B 1 76 ? 9.852 -1.623 -6.18 1 84.25 76 HIS B C 1
ATOM 1423 O O . HIS B 1 76 ? 10.531 -2.115 -7.082 1 84.25 76 HIS B O 1
ATOM 1429 N N . SER B 1 77 ? 9.266 -0.497 -6.184 1 78.38 77 SER B N 1
ATOM 1430 C CA . SER B 1 77 ? 9.586 0.368 -7.312 1 78.38 77 SER B CA 1
ATOM 1431 C C . SER B 1 77 ? 10.953 1.013 -7.141 1 78.38 77 SER B C 1
ATOM 1433 O O . SER B 1 77 ? 11.5 1.04 -6.039 1 78.38 77 SER B O 1
ATOM 1435 N N . ASP B 1 78 ? 11.422 1.395 -8.312 1 70.5 78 ASP B N 1
ATOM 1436 C CA . ASP B 1 78 ? 12.672 2.139 -8.352 1 70.5 78 ASP B CA 1
ATOM 1437 C C . ASP B 1 78 ? 12.531 3.486 -7.648 1 70.5 78 ASP B C 1
ATOM 1439 O O . ASP B 1 78 ? 11.555 4.203 -7.859 1 70.5 78 ASP B O 1
ATOM 1443 N N . PRO B 1 79 ? 13.469 3.805 -6.801 1 67.19 79 PRO B N 1
ATOM 1444 C CA . PRO B 1 79 ? 13.391 5.078 -6.078 1 67.19 79 PRO B CA 1
ATOM 1445 C C . PRO B 1 79 ? 13.328 6.281 -7.016 1 67.19 79 PRO B C 1
ATOM 1447 O O . PRO B 1 79 ? 12.969 7.383 -6.59 1 67.19 79 PRO B O 1
ATOM 1450 N N . ARG B 1 80 ? 13.688 5.977 -8.312 1 69.25 80 ARG B N 1
ATOM 1451 C CA . ARG B 1 80 ? 13.688 7.07 -9.281 1 69.25 80 ARG B CA 1
ATOM 1452 C C . ARG B 1 80 ? 12.266 7.5 -9.609 1 69.25 80 ARG B C 1
ATOM 1454 O O . ARG B 1 80 ? 12.047 8.586 -10.156 1 69.25 80 ARG B O 1
ATOM 1461 N N . PHE B 1 81 ? 11.305 6.719 -9.352 1 71.19 81 PHE B N 1
ATOM 1462 C CA . PHE B 1 81 ? 9.906 7.047 -9.625 1 71.19 81 PHE B CA 1
ATOM 1463 C C . PHE B 1 81 ? 9.141 7.242 -8.32 1 71.19 81 PHE B C 1
ATOM 1465 O O . PHE B 1 81 ? 8.594 6.285 -7.77 1 71.19 81 PHE B O 1
ATOM 1472 N N . PRO B 1 82 ? 9.039 8.383 -7.801 1 67.75 82 PRO B N 1
ATOM 1473 C CA . PRO B 1 82 ? 8.5 8.648 -6.465 1 67.75 82 PRO B CA 1
ATOM 1474 C C . PRO B 1 82 ? 7 8.383 -6.367 1 67.75 82 PRO B C 1
ATOM 1476 O O . PRO B 1 82 ? 6.48 8.133 -5.273 1 67.75 82 PRO B O 1
ATOM 1479 N N . SER B 1 83 ? 6.32 8.297 -7.473 1 73 83 SER B N 1
ATOM 1480 C CA . SER B 1 83 ? 4.871 8.125 -7.414 1 73 83 SER B CA 1
ATOM 1481 C C . SER B 1 83 ? 4.48 6.656 -7.457 1 73 83 SER B C 1
ATOM 1483 O O . SER B 1 83 ? 3.307 6.312 -7.32 1 73 83 SER B O 1
ATOM 1485 N N . ARG B 1 84 ? 5.504 5.879 -7.648 1 78.25 84 ARG B N 1
ATOM 1486 C CA . ARG B 1 84 ? 5.258 4.441 -7.707 1 78.25 84 ARG B CA 1
ATOM 1487 C C . ARG B 1 84 ? 5.938 3.723 -6.547 1 78.25 84 ARG B C 1
ATOM 1489 O O . ARG B 1 84 ? 7.168 3.646 -6.488 1 78.25 84 ARG B O 1
ATOM 1496 N N . PHE B 1 85 ? 5.23 3.184 -5.719 1 81.38 85 PHE B N 1
ATOM 1497 C CA . PHE B 1 85 ? 5.766 2.594 -4.5 1 81.38 85 PHE B CA 1
ATOM 1498 C C . PHE B 1 85 ? 6.137 1.134 -4.719 1 81.38 85 PHE B C 1
ATOM 1500 O O . PHE B 1 85 ? 7.105 0.639 -4.137 1 81.38 85 PHE B O 1
ATOM 1507 N N . GLY B 1 86 ? 5.398 0.545 -5.57 1 90 86 GLY B N 1
ATOM 1508 C CA . GLY B 1 86 ? 5.559 -0.857 -5.922 1 90 86 GLY B CA 1
ATOM 1509 C C . GLY B 1 86 ? 4.391 -1.411 -6.715 1 90 86 GLY B C 1
ATOM 1510 O O . GLY B 1 86 ? 3.381 -0.729 -6.902 1 90 86 GLY B O 1
ATOM 1511 N N . ARG B 1 87 ? 4.727 -2.555 -7.238 1 93.56 87 ARG B N 1
ATOM 1512 C CA . ARG B 1 87 ? 3.703 -3.217 -8.039 1 93.56 87 ARG B CA 1
ATOM 1513 C C . ARG B 1 87 ? 3.465 -4.641 -7.555 1 93.56 87 ARG B C 1
ATOM 1515 O O . ARG B 1 87 ? 4.406 -5.34 -7.176 1 93.56 87 ARG B O 1
ATOM 1522 N N . TRP B 1 88 ? 2.199 -4.938 -7.613 1 96 88 TRP B N 1
ATOM 1523 C CA . TRP B 1 88 ? 1.805 -6.305 -7.289 1 96 88 TRP B CA 1
ATOM 1524 C C . TRP B 1 88 ? 1.696 -7.152 -8.547 1 96 88 TRP B C 1
ATOM 1526 O O . TRP B 1 88 ? 1.201 -6.688 -9.578 1 96 88 TRP B O 1
ATOM 1536 N N . PHE B 1 89 ? 2.115 -8.367 -8.422 1 96.44 89 PHE B N 1
ATOM 1537 C CA . PHE B 1 89 ? 1.907 -9.266 -9.547 1 96.44 89 PHE B CA 1
ATOM 1538 C C . PHE B 1 89 ? 1.732 -10.703 -9.078 1 96.44 89 PHE B C 1
ATOM 1540 O O . PHE B 1 89 ? 2.061 -11.031 -7.934 1 96.44 89 PHE B O 1
ATOM 1547 N N . VAL B 1 90 ? 1.129 -11.5 -9.898 1 95.56 90 VAL B N 1
ATOM 1548 C CA . VAL B 1 90 ? 1.072 -12.953 -9.758 1 95.56 90 VAL B CA 1
ATOM 1549 C C . VAL B 1 90 ? 1.839 -13.609 -10.906 1 95.56 90 VAL B C 1
ATOM 1551 O O . VAL B 1 90 ? 2.061 -12.984 -11.953 1 95.56 90 VAL B O 1
ATOM 1554 N N . GLU B 1 91 ? 2.305 -14.789 -10.633 1 91.94 91 GLU B N 1
ATOM 1555 C CA . GLU B 1 91 ? 2.92 -15.578 -11.695 1 91.94 91 GLU B CA 1
ATOM 1556 C C . GLU B 1 91 ? 1.938 -16.594 -12.258 1 91.94 91 GLU B C 1
ATOM 1558 O O . GLU B 1 91 ? 1.328 -17.359 -11.508 1 91.94 91 GLU B O 1
ATOM 1563 N N . VAL B 1 92 ? 1.773 -16.531 -13.531 1 91.25 92 VAL B N 1
ATOM 1564 C CA . VAL B 1 92 ? 0.882 -17.469 -14.211 1 91.25 92 VAL B CA 1
ATOM 1565 C C . VAL B 1 92 ? 1.688 -18.359 -15.148 1 91.25 92 VAL B C 1
ATOM 1567 O O . VAL B 1 92 ? 2.605 -17.891 -15.828 1 91.25 92 VAL B O 1
ATOM 1570 N N . GLU B 1 93 ? 1.339 -19.625 -15.172 1 88.19 93 GLU B N 1
ATOM 1571 C CA . GLU B 1 93 ? 1.987 -20.547 -16.094 1 88.19 93 GLU B CA 1
ATOM 1572 C C . GLU B 1 93 ? 1.585 -20.266 -17.531 1 88.19 93 GLU B C 1
ATOM 1574 O O . GLU B 1 93 ? 0.405 -20.062 -17.828 1 88.19 93 GLU B O 1
ATOM 1579 N N . THR B 1 94 ? 2.666 -19.891 -18.422 1 84.44 94 THR B N 1
ATOM 1580 C CA . THR B 1 94 ? 2.402 -19.688 -19.844 1 84.44 94 THR B CA 1
ATOM 1581 C C . THR B 1 94 ? 2.693 -20.953 -20.641 1 84.44 94 THR B C 1
ATOM 1583 O O . THR B 1 94 ? 3.631 -21.688 -20.312 1 84.44 94 THR B O 1
ATOM 1586 N N . LYS B 1 95 ? 1.81 -21.453 -21.391 1 65.75 95 LYS B N 1
ATOM 1587 C CA . LYS B 1 95 ? 1.976 -22.594 -22.266 1 65.75 95 LYS B CA 1
ATOM 1588 C C . LYS B 1 95 ? 2.947 -22.281 -23.406 1 65.75 95 LYS B C 1
ATOM 1590 O O . LYS B 1 95 ? 3.025 -21.141 -23.859 1 65.75 95 LYS B O 1
#

Foldseek 3Di:
DPPPVPQDKDKFWWDWDWDQDPVRDIGTFKTAHPVGDIWGFPDFDDWDAPVVDPPDQGIWTFTATPNDTFIKGWHADDVVDVVDGTIIIGIDGDD/DPPPVPQDKDKFWWDWDWDQDPVRDIGTFKTAHPVGDIWGFPDFDDWDAPVVDPPDQGIWTFTATPNDTFIKGWHADDVVDVVDGTIIIGIDGDD

Radius of gyration: 19.0 Å; Cα contacts (8 Å, |Δi|>4): 452; chains: 2; bounding box: 33×75×44 Å

pLDDT: mean 86.45, std 15.34, range [37.19, 98.81]

Secondary structure (DSSP, 8-state):
-------EEEEEEEEEEEEE-TT-BEEEEEEE-TTS-EEE--EEEEEE-GGGSTT-SSEEEEEEETTEEEEEEEEEPPTT-TTB-EEEEEEEEE-/-------EEEEEEEEEEEEE-TT-BEEEEEEE-TTS-EEE--EEEEEE-TTTSTT-SSEEEEEEETTEEEEEEEEEPPTT-TTB-EEEEEEEEE-